Protein AF-A0A316YL73-F1 (afdb_monomer_lite)

Foldseek 3Di:
DPQLVQLLVQLVVLCVVVPPCLCQLQVQADPPDDPVRSSVLLSLLSSLQCPVVVVQDLVVFDDDDVRNVVSVLVSLQVSLVVSLVVCVVVPHDNSSSVSSSLLSNCPQQDQQDPGGRNSNLSSLLSNLLCCQAPPVVVVCVVCVVDDLVRLLVVLLVSCSRHDPSSNVSSVPHDNDDPCVVSNCSSCVPVPDDDDD

Secondary structure (DSSP, 8-state):
-HHHHHHHHHHHHHHHHTTT-HHHHTTTS-TTS-HHHHHHHHHHHHHTTTTTGGGS-GGGS-SHHHHHHHHHHHHHHHHHHHHHHHHHHTT--HHHHHHHHHHHHTTT--TTSS-S-HHHHHHHHHHHHHIIIIIHHHHHHH-TT--HHHHHHHHHHHHTTS-HHHHHHHHTS--HHHHHHHHHHHHTT-SS----

InterPro domains:
  IPR025255 Protein of unknown function DUF4202 [PF13875] (38-183)
  IPR025255 Protein of unknown function DUF4202 [PTHR41729] (39-186)

pLDDT: mean 90.46, std 11.66, range [30.25, 98.69]

Structure (mmCIF, N/CA/C/O backbone):
data_AF-A0A316YL73-F1
#
_entry.id   AF-A0A316YL73-F1
#
loop_
_atom_site.group_PDB
_atom_site.id
_atom_site.type_symbol
_atom_site.label_atom_id
_atom_site.label_alt_id
_atom_site.label_comp_id
_atom_site.label_asym_id
_atom_site.label_entity_id
_atom_site.label_seq_id
_atom_site.pdbx_PDB_ins_code
_atom_site.Cartn_x
_atom_site.Cartn_y
_atom_site.Cartn_z
_atom_site.occupancy
_atom_site.B_iso_or_equiv
_atom_site.auth_seq_id
_atom_site.auth_comp_id
_atom_site.auth_asym_id
_atom_site.auth_atom_id
_atom_site.pdbx_PDB_model_num
ATOM 1 N N . MET A 1 1 ? 1.382 -15.882 -2.637 1.00 50.34 1 MET A N 1
ATOM 2 C CA . MET A 1 1 ? 1.222 -15.417 -1.245 1.00 50.34 1 MET A CA 1
ATOM 3 C C . MET A 1 1 ? 2.201 -14.295 -0.899 1.00 50.34 1 MET A C 1
ATOM 5 O O . MET A 1 1 ? 1.745 -13.334 -0.312 1.00 50.34 1 MET A O 1
ATOM 9 N N . ALA A 1 2 ? 3.445 -14.306 -1.406 1.00 84.25 2 ALA A N 1
ATOM 10 C CA . ALA A 1 2 ? 4.504 -13.340 -1.063 1.00 84.25 2 ALA A CA 1
ATOM 11 C C . ALA A 1 2 ? 4.147 -11.832 -1.009 1.00 84.25 2 ALA A C 1
ATOM 13 O O . ALA A 1 2 ? 4.591 -11.159 -0.092 1.00 84.25 2 ALA A O 1
ATOM 14 N N . TYR A 1 3 ? 3.357 -11.278 -1.944 1.00 92.06 3 TYR A N 1
ATOM 15 C CA . TYR A 1 3 ? 3.154 -9.816 -1.987 1.00 92.06 3 TYR A CA 1
ATOM 16 C C . TYR A 1 3 ? 2.388 -9.258 -0.780 1.00 92.06 3 TYR A C 1
ATOM 18 O O . TYR A 1 3 ? 2.819 -8.276 -0.192 1.00 92.06 3 TYR A O 1
ATOM 26 N N . ALA A 1 4 ? 1.256 -9.868 -0.414 1.00 94.06 4 ALA A N 1
ATOM 27 C CA . ALA A 1 4 ? 0.440 -9.371 0.696 1.00 94.06 4 ALA A CA 1
ATOM 28 C C . ALA A 1 4 ? 1.210 -9.440 2.024 1.00 94.06 4 ALA A C 1
ATOM 30 O O . ALA A 1 4 ? 1.171 -8.493 2.804 1.00 94.06 4 ALA A O 1
ATOM 31 N N . ASP A 1 5 ? 1.959 -10.528 2.227 1.00 95.81 5 ASP A N 1
ATOM 32 C CA . ASP A 1 5 ? 2.800 -10.720 3.408 1.00 95.81 5 ASP A CA 1
ATOM 33 C C . ASP A 1 5 ? 3.949 -9.690 3.453 1.00 95.81 5 ASP A C 1
ATOM 35 O O . ASP A 1 5 ? 4.238 -9.135 4.512 1.00 95.81 5 ASP A O 1
ATOM 39 N N . ALA A 1 6 ? 4.561 -9.368 2.306 1.00 96.69 6 ALA A N 1
ATOM 40 C CA . ALA A 1 6 ? 5.615 -8.356 2.216 1.00 96.69 6 ALA A CA 1
ATOM 41 C C . ALA A 1 6 ? 5.093 -6.942 2.522 1.00 96.69 6 ALA A C 1
ATOM 43 O O . ALA A 1 6 ? 5.721 -6.200 3.277 1.00 96.69 6 ALA A O 1
ATOM 44 N N . VAL A 1 7 ? 3.918 -6.572 1.993 1.00 97.75 7 VAL A N 1
ATOM 45 C CA . VAL A 1 7 ? 3.312 -5.258 2.278 1.00 97.75 7 VAL A CA 1
ATOM 46 C C . VAL A 1 7 ? 2.934 -5.147 3.752 1.00 97.75 7 VAL A C 1
ATOM 48 O O . VAL A 1 7 ? 3.186 -4.111 4.364 1.00 97.75 7 VAL A O 1
ATOM 51 N N . GLU A 1 8 ? 2.369 -6.202 4.340 1.00 97.69 8 GLU A N 1
ATOM 52 C CA . GLU A 1 8 ? 2.089 -6.245 5.777 1.00 97.69 8 GLU A CA 1
ATOM 53 C C . GLU A 1 8 ? 3.369 -6.064 6.600 1.00 97.69 8 GLU A C 1
ATOM 55 O O . GLU A 1 8 ? 3.421 -5.203 7.480 1.00 97.69 8 GLU A O 1
ATOM 60 N N . SER A 1 9 ? 4.416 -6.832 6.289 1.00 97.44 9 SER A N 1
ATOM 61 C CA . SER A 1 9 ? 5.699 -6.759 6.990 1.00 97.44 9 SER A CA 1
ATOM 62 C C . SER A 1 9 ? 6.281 -5.343 6.955 1.00 97.44 9 SER A C 1
ATOM 64 O O . SER A 1 9 ? 6.645 -4.792 7.999 1.00 97.44 9 SER A O 1
ATOM 66 N N . TRP A 1 10 ? 6.282 -4.705 5.781 1.00 97.69 10 TRP A N 1
ATOM 67 C CA . TRP A 1 10 ? 6.777 -3.340 5.631 1.00 97.69 10 TRP A CA 1
ATOM 68 C C . TRP A 1 10 ? 5.913 -2.298 6.331 1.00 97.69 10 TRP A C 1
ATOM 70 O O . TRP A 1 10 ? 6.469 -1.426 6.994 1.00 97.69 10 TRP A O 1
ATOM 80 N N . ALA A 1 11 ? 4.582 -2.391 6.264 1.00 97.25 11 ALA A N 1
ATOM 81 C CA . ALA A 1 11 ? 3.700 -1.465 6.980 1.00 97.25 11 ALA A CA 1
ATOM 82 C C . ALA A 1 11 ? 3.990 -1.476 8.491 1.00 97.25 11 ALA A C 1
ATOM 84 O O . ALA A 1 11 ? 4.070 -0.431 9.137 1.00 97.25 11 ALA A O 1
ATOM 85 N N . MET A 1 12 ? 4.241 -2.659 9.046 1.00 97.12 12 MET A N 1
ATOM 86 C CA . MET A 1 12 ? 4.525 -2.842 10.469 1.00 97.12 12 MET A CA 1
ATOM 87 C C . MET A 1 12 ? 5.938 -2.404 10.856 1.00 97.12 12 MET A C 1
ATOM 89 O O . MET A 1 12 ? 6.146 -1.856 11.944 1.00 97.12 12 MET A O 1
ATOM 93 N N . ARG A 1 13 ? 6.910 -2.592 9.959 1.00 96.38 13 ARG A N 1
ATOM 94 C CA . ARG A 1 13 ? 8.266 -2.060 10.125 1.00 96.38 13 ARG A CA 1
ATOM 95 C C . ARG A 1 13 ? 8.268 -0.534 10.113 1.00 96.38 13 ARG A C 1
ATOM 97 O O . ARG A 1 13 ? 8.895 0.060 10.983 1.00 96.38 13 ARG A O 1
ATOM 104 N N . LEU A 1 14 ? 7.526 0.088 9.196 1.00 95.19 14 LEU A N 1
ATOM 105 C CA . LEU A 1 14 ? 7.387 1.545 9.110 1.00 95.19 14 LEU A CA 1
ATOM 106 C C . LEU A 1 14 ? 6.762 2.126 10.387 1.00 95.19 14 LEU A C 1
ATOM 108 O O . LEU A 1 14 ? 7.290 3.091 10.930 1.00 95.19 14 LEU A O 1
ATOM 112 N N . ILE A 1 15 ? 5.713 1.495 10.929 1.00 93.38 15 ILE A N 1
ATOM 113 C CA . ILE A 1 15 ? 5.155 1.879 12.240 1.00 93.38 15 ILE A CA 1
ATOM 114 C C . ILE A 1 15 ? 6.226 1.817 13.335 1.00 93.38 15 ILE A C 1
ATOM 116 O O . ILE A 1 15 ? 6.365 2.750 14.121 1.00 93.38 15 ILE A O 1
ATOM 120 N N . SER A 1 16 ? 7.014 0.740 13.365 1.00 92.75 16 SER A N 1
ATOM 121 C CA . SER A 1 16 ? 8.045 0.539 14.389 1.00 92.75 16 SER A CA 1
ATOM 122 C C . SER A 1 16 ? 9.176 1.573 14.296 1.00 92.75 16 SER A C 1
ATOM 124 O O . SER A 1 16 ? 9.642 2.063 15.326 1.00 92.75 16 SER A O 1
ATOM 126 N N . MET A 1 17 ? 9.586 1.942 13.076 1.00 90.25 17 MET A N 1
ATOM 127 C CA . MET A 1 17 ? 10.578 2.997 12.816 1.00 90.25 17 MET A CA 1
ATOM 128 C C . MET A 1 17 ? 10.126 4.366 13.338 1.00 90.25 17 MET A C 1
ATOM 130 O O . MET A 1 17 ? 10.964 5.185 13.702 1.00 90.25 17 MET A O 1
ATOM 134 N N . HIS A 1 18 ? 8.815 4.587 13.438 1.00 82.56 18 HIS A N 1
ATOM 135 C CA . HIS A 1 18 ? 8.212 5.853 13.852 1.00 82.56 18 HIS A CA 1
ATOM 136 C C . HIS A 1 18 ? 7.506 5.763 15.213 1.00 82.56 18 HIS A C 1
ATOM 138 O O . HIS A 1 18 ? 6.458 6.376 15.447 1.00 82.56 18 HIS A O 1
ATOM 144 N N . SER A 1 19 ? 8.085 4.967 16.120 1.00 72.62 19 SER A N 1
ATOM 145 C CA . SER A 1 19 ? 7.580 4.760 17.481 1.00 72.62 19 SER A CA 1
ATOM 146 C C . SER A 1 19 ? 7.326 6.104 18.179 1.00 72.62 19 SER A C 1
ATOM 148 O O . SER A 1 19 ? 8.249 6.886 18.394 1.00 72.62 19 SER A O 1
ATOM 150 N N . GLY A 1 20 ? 6.066 6.373 18.535 1.00 72.94 20 GLY A N 1
ATOM 151 C CA . GLY A 1 20 ? 5.638 7.623 19.184 1.00 72.94 20 GLY A CA 1
ATOM 152 C C . GLY A 1 20 ? 4.791 8.568 18.323 1.00 72.94 20 GLY A C 1
ATOM 153 O O . GLY A 1 20 ? 4.263 9.536 18.861 1.00 72.94 20 GLY A O 1
ATOM 154 N N . GLN A 1 21 ? 4.596 8.281 17.030 1.00 75.50 21 GLN A N 1
ATOM 155 C CA . GLN A 1 21 ? 3.639 8.999 16.163 1.00 75.50 21 GLN A CA 1
ATOM 156 C C . GLN A 1 21 ? 2.517 8.088 15.626 1.00 75.50 21 GLN A C 1
ATOM 158 O O . GLN A 1 21 ? 1.812 8.440 14.681 1.00 75.50 21 GLN A O 1
ATOM 163 N N . GLU A 1 22 ? 2.321 6.916 16.244 1.00 81.81 22 GLU A N 1
ATOM 164 C CA . GLU A 1 22 ? 1.284 5.942 15.865 1.00 81.81 22 GLU A CA 1
ATOM 165 C C . GLU A 1 22 ? -0.118 6.568 15.855 1.00 81.81 22 GLU A C 1
ATOM 167 O O . GLU A 1 22 ? -0.906 6.303 14.951 1.00 81.81 22 GLU A O 1
ATOM 172 N N . ASP A 1 23 ? -0.417 7.441 16.820 1.00 81.62 23 ASP A N 1
ATOM 173 C CA . ASP A 1 23 ? -1.719 8.104 16.901 1.00 81.62 23 ASP A CA 1
ATOM 174 C C . ASP A 1 23 ? -1.962 9.093 15.754 1.00 81.62 23 ASP A C 1
ATOM 176 O O . ASP A 1 23 ? -3.109 9.263 15.350 1.00 81.62 23 ASP A O 1
ATOM 180 N N . GLU A 1 24 ? -0.914 9.698 15.179 1.00 84.94 24 GLU A N 1
ATOM 181 C CA . GLU A 1 24 ? -1.053 10.518 13.968 1.00 84.94 24 GLU A CA 1
ATOM 182 C C . GLU A 1 24 ? -1.282 9.628 12.739 1.00 84.94 24 GLU A C 1
ATOM 184 O O . GLU A 1 24 ? -2.171 9.894 11.929 1.00 84.94 24 GLU A O 1
ATOM 189 N N . LEU A 1 25 ? -0.511 8.542 12.612 1.00 83.56 25 LEU A N 1
ATOM 190 C CA . LEU A 1 25 ? -0.632 7.603 11.493 1.00 83.56 25 LEU A CA 1
ATOM 191 C C . LEU A 1 25 ? -2.010 6.938 11.442 1.00 83.56 25 LEU A C 1
ATOM 193 O O . LEU A 1 25 ? -2.561 6.714 10.364 1.00 83.56 25 LEU A O 1
ATOM 197 N N . LEU A 1 26 ? -2.564 6.639 12.614 1.00 89.56 26 LEU A N 1
ATOM 198 C CA . LEU A 1 26 ? -3.789 5.865 12.796 1.00 89.56 26 LEU A CA 1
ATOM 199 C C . LEU A 1 26 ? -4.952 6.738 13.281 1.00 89.56 26 LEU A C 1
ATOM 201 O O . LEU A 1 26 ? -5.930 6.216 13.815 1.00 89.56 26 LEU A O 1
ATOM 205 N N . ALA A 1 27 ? -4.864 8.054 13.064 1.00 89.62 27 ALA A N 1
ATOM 206 C CA . ALA A 1 27 ? -5.802 9.054 13.579 1.00 89.62 27 ALA A CA 1
ATOM 207 C C . ALA A 1 27 ? -7.256 8.837 13.144 1.00 89.62 27 ALA A C 1
ATOM 209 O O . ALA A 1 27 ? -8.180 9.307 13.806 1.00 89.62 27 ALA A O 1
ATOM 210 N N . CYS A 1 28 ? -7.483 8.153 12.021 1.00 91.31 28 CYS A N 1
ATOM 211 C CA . CYS A 1 28 ? -8.836 7.869 11.574 1.00 91.31 28 CYS A CA 1
ATOM 212 C C . CYS A 1 28 ? -9.522 6.761 12.384 1.00 91.31 28 CYS A C 1
ATOM 214 O O . CYS A 1 28 ? -10.751 6.731 12.419 1.00 91.31 28 CYS A O 1
ATOM 216 N N . ILE A 1 29 ? -8.755 5.865 13.015 1.00 92.81 29 ILE A N 1
ATOM 217 C CA . ILE A 1 29 ? -9.300 4.815 13.876 1.00 92.81 29 ILE A CA 1
ATOM 218 C C . ILE A 1 29 ? -9.777 5.467 15.183 1.00 92.81 29 ILE A C 1
ATOM 220 O O . ILE A 1 29 ? -9.053 6.305 15.730 1.00 92.81 29 ILE A O 1
ATOM 224 N N . PRO A 1 30 ? -10.958 5.097 15.718 1.00 92.31 30 PRO A N 1
ATOM 225 C CA . PRO A 1 30 ? -11.453 5.648 16.973 1.00 92.31 30 PRO A CA 1
ATOM 226 C C . PRO A 1 30 ? -10.418 5.587 18.102 1.00 92.31 30 PRO A C 1
ATOM 228 O O . PRO A 1 30 ? -9.742 4.579 18.307 1.00 92.31 30 PRO A O 1
ATOM 231 N N . SER A 1 31 ? -10.323 6.658 18.892 1.00 89.00 31 SER A N 1
ATOM 232 C CA . SER A 1 31 ? -9.412 6.719 20.045 1.00 89.00 31 SER A CA 1
ATOM 233 C C . SER A 1 31 ? -9.758 5.705 21.142 1.00 89.00 31 SER A C 1
ATOM 235 O O . SER A 1 31 ? -8.900 5.367 21.952 1.00 89.00 31 SER A O 1
ATOM 237 N N . SER A 1 32 ? -10.994 5.196 21.150 1.00 90.94 32 SER A N 1
ATOM 238 C CA . SER A 1 32 ? -11.440 4.102 22.015 1.00 90.94 32 SER A CA 1
ATOM 239 C C . SER A 1 32 ? -10.842 2.743 21.642 1.00 90.94 32 SER A C 1
ATOM 241 O O . SER A 1 32 ? -10.856 1.836 22.473 1.00 90.94 32 SER A O 1
ATOM 243 N N . SER A 1 33 ? -10.340 2.575 20.415 1.00 92.56 33 SER A N 1
ATOM 244 C CA . SER A 1 33 ? -9.737 1.322 19.962 1.00 92.56 33 SER A CA 1
ATOM 245 C C . SER A 1 33 ? -8.355 1.142 20.590 1.00 92.56 33 SER A C 1
ATOM 247 O O . SER A 1 33 ? -7.490 2.017 20.510 1.00 92.56 33 SER A O 1
ATOM 249 N N . GLY A 1 34 ? -8.135 -0.016 21.215 1.00 92.88 34 GLY A N 1
ATOM 250 C CA . GLY A 1 34 ? -6.846 -0.364 21.812 1.00 92.88 34 GLY A CA 1
ATOM 251 C C . GLY A 1 34 ? -5.737 -0.483 20.762 1.00 92.88 34 GLY A C 1
ATOM 252 O O . GLY A 1 34 ? -5.998 -0.818 19.608 1.00 92.88 34 GLY A O 1
ATOM 253 N N . ARG A 1 35 ? -4.483 -0.250 21.171 1.00 92.31 35 ARG A N 1
ATOM 254 C CA . ARG A 1 35 ? -3.311 -0.273 20.275 1.00 92.31 35 ARG A CA 1
ATOM 255 C C . ARG A 1 35 ? -3.237 -1.538 19.416 1.00 92.31 35 ARG A C 1
ATOM 257 O O . ARG A 1 35 ? -3.065 -1.426 18.211 1.00 92.31 35 ARG A O 1
ATOM 264 N N . GLU A 1 36 ? -3.419 -2.715 20.013 1.00 93.69 36 GLU A N 1
ATOM 265 C CA . GLU A 1 36 ? -3.358 -3.987 19.279 1.00 93.69 36 GLU A CA 1
ATOM 266 C C . GLU A 1 36 ? -4.411 -4.065 18.165 1.00 93.69 36 GLU A C 1
ATOM 268 O O . GLU A 1 36 ? -4.091 -4.428 17.039 1.00 93.69 36 GLU A O 1
ATOM 273 N N . ALA A 1 37 ? -5.643 -3.625 18.441 1.00 94.06 37 ALA A N 1
ATOM 274 C CA . ALA A 1 37 ? -6.695 -3.562 17.431 1.00 94.06 37 ALA A CA 1
ATOM 275 C C . ALA A 1 37 ? -6.325 -2.597 16.294 1.00 94.06 37 ALA A C 1
ATOM 277 O O . ALA A 1 37 ? -6.514 -2.923 15.124 1.00 94.06 37 ALA A O 1
ATOM 278 N N . LYS A 1 38 ? -5.727 -1.437 16.609 1.00 95.25 38 LYS A N 1
ATOM 279 C CA . LYS A 1 38 ? -5.248 -0.500 15.581 1.00 95.25 38 LYS A CA 1
ATOM 280 C C . LYS A 1 38 ? -4.182 -1.137 14.682 1.00 95.25 38 LYS A C 1
ATOM 282 O O . LYS A 1 38 ? -4.240 -0.974 13.465 1.00 95.25 38 LYS A O 1
ATOM 287 N N . LEU A 1 39 ? -3.225 -1.863 15.264 1.00 95.69 39 LEU A N 1
ATOM 288 C CA . LEU A 1 39 ? -2.179 -2.555 14.504 1.00 95.69 39 LEU A CA 1
ATOM 289 C C . LEU A 1 39 ? -2.759 -3.682 13.642 1.00 95.69 39 LEU A C 1
ATOM 291 O O . LEU A 1 39 ? -2.353 -3.834 12.492 1.00 95.69 39 LEU A O 1
ATOM 295 N N . GLU A 1 40 ? -3.745 -4.418 14.147 1.00 97.12 40 GLU A N 1
ATOM 296 C CA . GLU A 1 40 ? -4.440 -5.448 13.372 1.00 97.12 40 GLU A CA 1
ATOM 297 C C . GLU A 1 40 ? -5.149 -4.856 12.145 1.00 97.12 40 GLU A C 1
ATOM 299 O O . GLU A 1 40 ? -5.034 -5.385 11.039 1.00 97.12 40 GLU A O 1
ATOM 304 N N . LEU A 1 41 ? -5.797 -3.694 12.280 1.00 97.75 41 LEU A N 1
ATOM 305 C CA . LEU A 1 41 ? -6.402 -2.993 11.140 1.00 97.75 41 LEU A CA 1
ATOM 306 C C . LEU A 1 41 ? -5.365 -2.591 10.082 1.00 97.75 41 LEU A C 1
ATOM 308 O O . LEU A 1 41 ? -5.657 -2.651 8.885 1.00 97.75 41 LEU A O 1
ATOM 312 N N . VAL A 1 42 ? -4.149 -2.218 10.493 1.00 97.44 42 VAL A N 1
ATOM 313 C CA . VAL A 1 42 ? -3.045 -1.940 9.559 1.00 97.44 42 VAL A CA 1
ATOM 314 C C . VAL A 1 42 ? -2.646 -3.206 8.811 1.00 97.44 42 VAL A C 1
ATOM 316 O O . VAL A 1 42 ? -2.515 -3.160 7.585 1.00 97.44 42 VAL A O 1
ATOM 319 N N . ARG A 1 43 ? -2.507 -4.342 9.509 1.00 98.06 43 ARG A N 1
ATOM 320 C CA . ARG A 1 43 ? -2.203 -5.632 8.868 1.00 98.06 43 ARG A CA 1
ATOM 321 C C . ARG A 1 43 ? -3.261 -5.991 7.841 1.00 98.06 43 ARG A C 1
ATOM 323 O O . ARG A 1 43 ? -2.936 -6.249 6.683 1.00 98.06 43 ARG A O 1
ATOM 330 N N . LEU A 1 44 ? -4.531 -5.926 8.228 1.00 97.69 44 LEU A N 1
ATOM 331 C CA . LEU A 1 44 ? -5.655 -6.219 7.342 1.00 97.69 44 LEU A CA 1
ATOM 332 C C . LEU A 1 44 ? -5.670 -5.285 6.125 1.00 97.69 44 LEU A C 1
ATOM 334 O O . LEU A 1 44 ? -5.782 -5.761 4.994 1.00 97.69 44 LEU A O 1
ATOM 338 N N . GLY A 1 45 ? -5.486 -3.976 6.316 1.00 97.69 45 GLY A N 1
ATOM 339 C CA . GLY A 1 45 ? -5.409 -3.010 5.217 1.00 97.69 45 GLY A CA 1
ATOM 340 C C . GLY A 1 45 ? -4.242 -3.266 4.259 1.00 97.69 45 GLY A C 1
ATOM 341 O O . GLY A 1 45 ? -4.419 -3.202 3.039 1.00 97.69 45 GLY A O 1
ATOM 342 N N . ALA A 1 46 ? -3.071 -3.622 4.788 1.00 97.81 46 ALA A N 1
ATOM 343 C CA . ALA A 1 46 ? -1.903 -4.000 3.999 1.00 97.81 46 ALA A CA 1
ATOM 344 C C . ALA A 1 46 ? -2.165 -5.262 3.163 1.00 97.81 46 ALA A C 1
ATOM 346 O O . ALA A 1 46 ? -1.939 -5.262 1.950 1.00 97.81 46 ALA A O 1
ATOM 347 N N . ARG A 1 47 ? -2.741 -6.306 3.773 1.00 97.44 47 ARG A N 1
ATOM 348 C CA . ARG A 1 47 ? -3.125 -7.546 3.077 1.00 97.44 47 ARG A CA 1
ATOM 349 C C . ARG A 1 47 ? -4.225 -7.334 2.037 1.00 97.44 47 ARG A C 1
ATOM 351 O O . ARG A 1 47 ? -4.324 -8.109 1.087 1.00 97.44 47 ARG A O 1
ATOM 358 N N . CYS A 1 48 ? -5.029 -6.281 2.182 1.00 97.06 48 CYS A N 1
ATOM 359 C CA . CYS A 1 48 ? -6.056 -5.911 1.212 1.00 97.06 48 CYS A CA 1
ATOM 360 C C . CYS A 1 48 ? -5.501 -5.185 -0.029 1.00 97.06 48 CYS A C 1
ATOM 362 O O . CYS A 1 48 ? -6.248 -4.957 -0.987 1.00 97.06 48 CYS A O 1
ATOM 364 N N . GLN A 1 49 ? -4.200 -4.862 -0.087 1.00 93.25 49 GLN A N 1
ATOM 365 C CA . GLN A 1 49 ? -3.590 -4.416 -1.340 1.00 93.25 49 GLN A CA 1
ATOM 366 C C . GLN A 1 49 ? -3.718 -5.523 -2.396 1.00 93.25 49 GLN A C 1
ATOM 368 O O . GLN A 1 49 ? -3.260 -6.648 -2.217 1.00 93.25 49 GLN A O 1
ATOM 373 N N . HIS A 1 50 ? -4.340 -5.190 -3.528 1.00 93.69 50 HIS A N 1
ATOM 374 C CA . HIS A 1 50 ? -4.647 -6.138 -4.603 1.00 93.69 50 HIS A CA 1
ATOM 375 C C . HIS A 1 50 ? -5.657 -7.248 -4.249 1.00 93.69 50 HIS A C 1
ATOM 377 O O . HIS A 1 50 ? -5.751 -8.226 -5.000 1.00 93.69 50 HIS A O 1
ATOM 383 N N . LEU A 1 51 ? -6.456 -7.077 -3.186 1.00 96.75 51 LEU A N 1
ATOM 384 C CA . LEU A 1 51 ? -7.532 -7.999 -2.805 1.00 96.75 51 LEU A CA 1
ATOM 385 C C . LEU A 1 51 ? -8.410 -8.358 -4.009 1.00 96.75 51 LEU A C 1
ATOM 387 O O . LEU A 1 51 ? -8.825 -7.478 -4.755 1.00 96.75 51 LEU A O 1
ATOM 391 N N . GLU A 1 52 ? -8.640 -9.651 -4.245 1.00 96.38 52 GLU A N 1
ATOM 392 C CA . GLU A 1 52 ? -9.527 -10.160 -5.307 1.00 96.38 52 GLU A CA 1
ATOM 393 C C . GLU A 1 52 ? -9.317 -9.522 -6.704 1.00 96.38 52 GLU A C 1
ATOM 395 O O . GLU A 1 52 ? -10.194 -9.555 -7.566 1.00 96.38 52 GLU A O 1
ATOM 400 N N . ARG A 1 53 ? -8.124 -8.970 -6.990 1.00 95.56 53 ARG A N 1
ATOM 401 C CA . ARG A 1 53 ? -7.850 -8.218 -8.230 1.00 95.56 53 ARG A CA 1
ATOM 402 C C . ARG A 1 53 ? -8.155 -9.017 -9.494 1.00 95.56 53 ARG A C 1
ATOM 404 O O . ARG A 1 53 ? -8.522 -8.450 -10.520 1.00 95.56 53 ARG A O 1
ATOM 411 N N . PHE A 1 54 ? -7.966 -10.332 -9.422 1.00 95.38 54 PHE A N 1
ATOM 412 C CA . PHE A 1 54 ? -8.184 -11.263 -10.524 1.00 95.38 54 PHE A CA 1
ATOM 413 C C . PHE A 1 54 ? -9.654 -11.344 -10.967 1.00 95.38 54 PHE A C 1
ATOM 415 O O . PHE A 1 54 ? -9.898 -11.696 -12.118 1.00 95.38 54 PHE A O 1
ATOM 422 N N . LEU A 1 55 ? -10.615 -10.960 -10.116 1.00 97.31 55 LEU A N 1
ATOM 423 C CA . LEU A 1 55 ? -12.039 -10.902 -10.470 1.00 97.31 55 LEU A CA 1
ATOM 424 C C . LEU A 1 55 ? -12.374 -9.747 -11.425 1.00 97.31 55 LEU A C 1
ATOM 426 O O . LEU A 1 55 ? -13.413 -9.777 -12.077 1.00 97.31 55 LEU A O 1
ATOM 430 N N . THR A 1 56 ? -11.491 -8.749 -11.559 1.00 97.06 56 THR A N 1
ATOM 431 C CA . THR A 1 56 ? -11.626 -7.654 -12.536 1.00 97.06 56 THR A CA 1
ATOM 432 C C . THR A 1 56 ? -10.417 -7.642 -13.485 1.00 97.06 56 THR A C 1
ATOM 434 O O . THR A 1 56 ? -9.480 -6.858 -13.291 1.00 97.06 56 THR A O 1
ATOM 437 N N . PRO A 1 57 ? -10.390 -8.509 -14.517 1.00 97.06 57 PRO A N 1
ATOM 438 C CA . PRO A 1 57 ? -9.254 -8.631 -15.432 1.00 97.06 57 PRO A CA 1
ATOM 439 C C . PRO A 1 57 ? -8.971 -7.341 -16.209 1.00 97.06 57 PRO A C 1
ATOM 441 O O . PRO A 1 57 ? -9.888 -6.610 -16.565 1.00 97.06 57 PRO A O 1
ATOM 444 N N . ARG A 1 58 ? -7.708 -7.090 -16.586 1.00 96.81 58 ARG A N 1
ATOM 445 C CA . ARG A 1 58 ? -7.352 -5.928 -17.430 1.00 96.81 58 ARG A CA 1
ATOM 446 C C . ARG A 1 58 ? -8.138 -5.900 -18.747 1.00 96.81 58 ARG A C 1
ATOM 448 O O . ARG A 1 58 ? -8.427 -4.816 -19.244 1.00 96.81 58 ARG A O 1
ATOM 455 N N . SER A 1 59 ? -8.476 -7.057 -19.308 1.00 96.94 59 SER A N 1
ATOM 456 C CA . SER A 1 59 ? -9.227 -7.180 -20.561 1.00 96.94 59 SER A CA 1
ATOM 457 C C . SER A 1 59 ? -10.681 -6.699 -20.477 1.00 96.94 59 SER A C 1
ATOM 459 O O . SER A 1 59 ? -11.293 -6.513 -21.522 1.00 96.94 59 SER A O 1
ATOM 461 N N . SER A 1 60 ? -11.235 -6.434 -19.285 1.00 97.38 60 SER A N 1
ATOM 462 C CA . SER A 1 60 ? -12.590 -5.872 -19.148 1.00 97.38 60 SER A CA 1
ATOM 463 C C . SER A 1 60 ? -12.668 -4.356 -19.394 1.00 97.38 60 SER A C 1
ATOM 465 O O . SER A 1 60 ? -13.748 -3.774 -19.329 1.00 97.38 60 SER A O 1
ATOM 467 N N . TYR A 1 61 ? -11.539 -3.706 -19.699 1.00 98.06 61 TYR A N 1
ATOM 468 C CA . TYR A 1 61 ? -11.445 -2.273 -19.996 1.00 98.06 61 TYR A CA 1
ATOM 469 C C . TYR A 1 61 ? -10.821 -2.041 -21.379 1.00 98.06 61 TYR A C 1
ATOM 471 O O . TYR A 1 61 ? -9.978 -2.840 -21.796 1.00 98.06 61 TYR A O 1
ATOM 479 N N . PRO A 1 62 ? -11.133 -0.918 -22.064 1.00 98.19 62 PRO A N 1
ATOM 480 C CA . PRO A 1 62 ? -10.549 -0.591 -23.366 1.00 98.19 62 PRO A CA 1
ATOM 481 C C . PRO A 1 62 ? -9.019 -0.658 -23.373 1.00 98.19 62 PRO A C 1
ATOM 483 O O . PRO A 1 62 ? -8.366 -0.426 -22.350 1.00 98.19 62 PRO A O 1
ATOM 486 N N . GLU A 1 63 ? -8.422 -0.966 -24.519 1.00 96.88 63 GLU A N 1
ATOM 487 C CA . GLU A 1 63 ? -6.966 -0.979 -24.668 1.00 96.88 63 GLU A CA 1
ATOM 488 C C . GLU A 1 63 ? -6.340 0.420 -24.514 1.00 96.88 63 GLU A C 1
ATOM 490 O O . GLU A 1 63 ? -7.011 1.449 -24.413 1.00 96.88 63 GLU A O 1
ATOM 495 N N . GLY A 1 64 ? -5.010 0.454 -24.436 1.00 95.44 64 GLY A N 1
ATOM 496 C CA . GLY A 1 64 ? -4.251 1.693 -24.320 1.00 95.44 64 GLY A CA 1
ATOM 497 C C . GLY A 1 64 ? -4.194 2.286 -22.908 1.00 95.44 64 GLY A C 1
ATOM 498 O O . GLY A 1 64 ? -4.693 1.738 -21.916 1.00 95.44 64 GLY A O 1
ATOM 499 N N . LYS A 1 65 ? -3.510 3.433 -22.816 1.00 94.88 65 LYS A N 1
ATOM 500 C CA . LYS A 1 65 ? -3.154 4.090 -21.549 1.00 94.88 65 LYS A CA 1
ATOM 501 C C . LYS A 1 65 ? -4.380 4.555 -20.763 1.00 94.88 65 LYS A C 1
ATOM 503 O O . LYS A 1 65 ? -4.423 4.361 -19.553 1.00 94.88 65 LYS A O 1
ATOM 508 N N . ALA A 1 66 ? -5.370 5.144 -21.435 1.00 97.00 66 ALA A N 1
ATOM 509 C CA . ALA A 1 66 ? -6.572 5.659 -20.780 1.00 97.00 66 ALA A CA 1
ATOM 510 C C . ALA A 1 66 ? -7.389 4.535 -20.121 1.00 97.00 66 ALA A C 1
ATOM 512 O O . ALA A 1 66 ? -7.732 4.637 -18.943 1.00 97.00 66 ALA A O 1
ATOM 513 N N . GLY A 1 67 ? -7.619 3.431 -20.841 1.00 97.81 67 GLY A N 1
ATOM 514 C CA . GLY A 1 67 ? -8.315 2.267 -20.294 1.00 97.81 67 GLY A CA 1
ATOM 515 C C . GLY A 1 67 ? -7.553 1.603 -19.146 1.00 97.81 67 GLY A C 1
ATOM 516 O O . GLY A 1 67 ? -8.160 1.249 -18.139 1.00 97.81 67 GLY A O 1
ATOM 517 N N . TYR A 1 68 ? -6.218 1.531 -19.227 1.00 96.50 68 TYR A N 1
ATOM 518 C CA . TYR A 1 68 ? -5.381 1.040 -18.125 1.00 96.50 68 TYR A CA 1
ATOM 519 C C . TYR A 1 68 ? -5.491 1.908 -16.862 1.00 96.50 68 TYR A C 1
ATOM 521 O O . TYR A 1 68 ? -5.641 1.377 -15.762 1.00 96.50 68 TYR A O 1
ATOM 529 N N . LEU A 1 69 ? -5.424 3.235 -17.007 1.00 95.00 69 LEU A N 1
ATOM 530 C CA . LEU A 1 69 ? -5.530 4.155 -15.872 1.00 95.00 69 LEU A CA 1
ATOM 531 C C . LEU A 1 69 ? -6.918 4.102 -15.230 1.00 95.00 69 LEU A C 1
ATOM 533 O O . LEU A 1 69 ? -7.011 4.111 -14.004 1.00 95.00 69 LEU A O 1
ATOM 537 N N . ARG A 1 70 ? -7.976 3.996 -16.045 1.00 97.06 70 ARG A N 1
ATOM 538 C CA . ARG A 1 70 ? -9.341 3.797 -15.550 1.00 97.06 70 ARG A CA 1
ATOM 539 C C . ARG A 1 70 ? -9.450 2.495 -14.758 1.00 97.06 70 ARG A C 1
ATOM 541 O O . ARG A 1 70 ? -9.824 2.545 -13.596 1.00 97.06 70 ARG A O 1
ATOM 548 N N . TRP A 1 71 ? -9.054 1.368 -15.349 1.00 97.62 71 TRP A N 1
ATOM 549 C CA . TRP A 1 71 ? -9.085 0.063 -14.685 1.00 97.62 71 TRP A CA 1
ATOM 550 C C . TRP A 1 71 ? -8.365 0.079 -13.335 1.00 97.62 71 TRP A C 1
ATOM 552 O O . TRP A 1 71 ? -8.898 -0.381 -12.331 1.00 97.62 71 TRP A O 1
ATOM 562 N N . ARG A 1 72 ? -7.156 0.648 -13.299 1.00 95.19 72 ARG A N 1
ATOM 563 C CA . ARG A 1 72 ? -6.355 0.735 -12.076 1.00 95.19 72 ARG A CA 1
ATOM 564 C C . ARG A 1 72 ? -7.037 1.566 -10.988 1.00 95.19 72 ARG A C 1
ATOM 566 O O . ARG A 1 72 ? -6.952 1.192 -9.826 1.00 95.19 72 ARG A O 1
ATOM 573 N N . ARG A 1 73 ? -7.665 2.686 -11.349 1.00 94.69 73 ARG A N 1
ATOM 574 C CA . ARG A 1 73 ? -8.387 3.535 -10.395 1.00 94.69 73 ARG A CA 1
ATOM 575 C C . ARG A 1 73 ? -9.644 2.840 -9.878 1.00 94.69 73 ARG A C 1
ATOM 577 O O . ARG A 1 73 ? -9.872 2.842 -8.677 1.00 94.69 73 ARG A O 1
ATOM 584 N N . ASP A 1 74 ? -10.419 2.234 -10.772 1.00 97.00 74 ASP A N 1
ATOM 585 C CA . ASP A 1 74 ? -11.670 1.560 -10.419 1.00 97.00 74 ASP A CA 1
ATOM 586 C C . ASP A 1 74 ? -11.380 0.347 -9.502 1.00 97.00 74 ASP A C 1
ATOM 588 O O . ASP A 1 74 ? -12.092 0.125 -8.524 1.00 97.00 74 ASP A O 1
ATOM 592 N N . LEU A 1 75 ? -10.258 -0.360 -9.724 1.00 97.38 75 LEU A N 1
ATOM 593 C CA . LEU A 1 75 ? -9.768 -1.410 -8.822 1.00 97.38 75 LEU A CA 1
ATOM 594 C C . LEU A 1 75 ? -9.564 -0.930 -7.381 1.00 97.38 75 LEU A C 1
ATOM 596 O O . LEU A 1 75 ? -9.873 -1.688 -6.471 1.00 97.38 75 LEU A O 1
ATOM 600 N N . TYR A 1 76 ? -9.070 0.288 -7.141 1.00 96.06 76 TYR A N 1
ATOM 601 C CA . TYR A 1 76 ? -8.865 0.753 -5.765 1.00 96.06 76 TYR A CA 1
ATOM 602 C C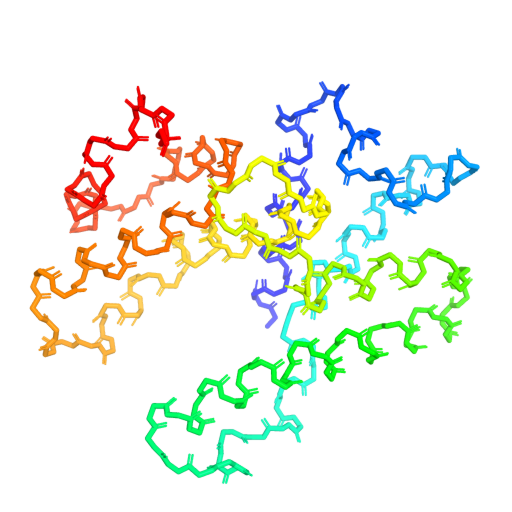 . TYR A 1 76 ? -10.179 0.816 -4.981 1.00 96.06 76 TYR A C 1
ATOM 604 O O . TYR A 1 76 ? -10.227 0.374 -3.837 1.00 96.06 76 TYR A O 1
ATOM 612 N N . GLY A 1 77 ? -11.252 1.305 -5.612 1.00 97.44 77 GLY A N 1
ATOM 613 C CA . GLY A 1 77 ? -12.585 1.346 -5.007 1.00 97.44 77 GLY A CA 1
ATOM 614 C C . GLY A 1 77 ? -13.149 -0.052 -4.766 1.00 97.44 77 GLY A C 1
ATOM 615 O O . GLY A 1 77 ? -13.504 -0.376 -3.640 1.00 97.44 77 GLY A O 1
ATOM 616 N N . ILE A 1 78 ? -13.126 -0.913 -5.791 1.00 97.81 78 ILE A N 1
ATOM 617 C CA . ILE A 1 78 ? -13.624 -2.299 -5.698 1.00 97.81 78 ILE A CA 1
ATOM 618 C C . ILE A 1 78 ? -12.953 -3.047 -4.538 1.00 97.81 78 ILE A C 1
ATOM 620 O O . ILE A 1 78 ? -13.615 -3.716 -3.751 1.00 97.81 78 ILE A O 1
ATOM 624 N N . GLN A 1 79 ? -11.632 -2.915 -4.419 1.00 98.00 79 GLN A N 1
ATOM 625 C CA . GLN A 1 79 ? -10.838 -3.606 -3.402 1.00 98.00 79 GLN A CA 1
ATOM 626 C C . GLN A 1 79 ? -11.089 -3.063 -2.005 1.00 98.00 79 GLN A C 1
ATOM 628 O O . GLN A 1 79 ? -11.187 -3.833 -1.055 1.00 98.00 79 GLN A O 1
ATOM 633 N N . ALA A 1 80 ? -11.213 -1.745 -1.886 1.00 98.25 80 ALA A N 1
ATOM 634 C CA . ALA A 1 80 ? -11.520 -1.095 -0.628 1.00 98.25 80 ALA A CA 1
ATOM 635 C C . ALA A 1 80 ? -12.908 -1.479 -0.114 1.00 98.25 80 ALA A C 1
ATOM 637 O O . ALA A 1 80 ? -13.049 -1.866 1.046 1.00 98.25 80 ALA A O 1
ATOM 638 N N . ASP A 1 81 ? -13.921 -1.405 -0.975 1.00 98.50 81 ASP A N 1
ATOM 639 C CA . ASP A 1 81 ? -15.300 -1.726 -0.613 1.00 98.50 81 ASP A CA 1
ATOM 640 C C . ASP A 1 81 ? -15.417 -3.204 -0.220 1.00 98.50 81 ASP A C 1
ATOM 642 O O . ASP A 1 81 ? -16.030 -3.527 0.800 1.00 98.50 81 ASP A O 1
ATOM 646 N N . ARG A 1 82 ? -14.730 -4.091 -0.952 1.00 98.56 82 ARG A N 1
ATOM 647 C CA . ARG A 1 82 ? -14.645 -5.513 -0.610 1.00 98.56 82 ARG A CA 1
ATOM 648 C C . ARG A 1 82 ? -13.927 -5.761 0.715 1.00 98.56 82 ARG A C 1
ATOM 650 O O . ARG A 1 82 ? -14.383 -6.586 1.501 1.00 98.56 82 ARG A O 1
ATOM 657 N N . ALA A 1 83 ? -12.838 -5.043 0.992 1.00 98.44 83 ALA A N 1
ATOM 658 C CA . ALA A 1 83 ? -12.149 -5.131 2.276 1.00 98.44 83 ALA A CA 1
ATOM 659 C C . ALA A 1 83 ? -13.098 -4.766 3.424 1.00 98.44 83 ALA A C 1
ATOM 661 O O . ALA A 1 83 ? -13.260 -5.549 4.355 1.00 98.44 83 ALA A O 1
ATOM 662 N N . LYS A 1 84 ? -13.800 -3.630 3.326 1.00 98.69 84 LYS A N 1
ATOM 663 C CA . LYS A 1 84 ? -14.784 -3.219 4.338 1.00 98.69 84 LYS A CA 1
ATOM 664 C C . LYS A 1 84 ? -15.851 -4.283 4.567 1.00 98.69 84 LYS A C 1
ATOM 666 O O . LYS A 1 84 ? -16.160 -4.589 5.715 1.00 98.69 84 LYS A O 1
ATOM 671 N N . GLU A 1 85 ? -16.411 -4.826 3.490 1.00 98.69 85 GLU A N 1
ATOM 672 C CA . GLU A 1 85 ? -17.436 -5.867 3.562 1.00 98.69 85 GLU A CA 1
ATOM 673 C C . GLU A 1 85 ? -16.947 -7.080 4.367 1.00 98.69 85 GLU A C 1
ATOM 675 O O . GLU A 1 85 ? -17.615 -7.504 5.310 1.00 98.69 85 GLU A O 1
ATOM 680 N N . LEU A 1 86 ? -15.754 -7.588 4.044 1.00 98.62 86 LEU A N 1
ATOM 681 C CA . LEU A 1 86 ? -15.150 -8.732 4.728 1.00 98.62 86 LEU A CA 1
ATOM 682 C C . LEU A 1 86 ? -14.834 -8.435 6.198 1.00 98.62 86 LEU A C 1
ATOM 684 O O . LEU A 1 86 ? -15.083 -9.278 7.056 1.00 98.62 86 LEU A O 1
ATOM 688 N N . LEU A 1 87 ? -14.315 -7.243 6.502 1.00 98.44 87 LEU A N 1
ATOM 689 C CA . LEU A 1 87 ? -13.994 -6.846 7.875 1.00 98.44 87 LEU A CA 1
ATOM 690 C C . LEU A 1 87 ? -15.255 -6.772 8.746 1.00 98.44 87 LEU A C 1
ATOM 692 O O . LEU A 1 87 ? -15.270 -7.315 9.849 1.00 98.44 87 LEU A O 1
ATOM 696 N N . VAL A 1 88 ? -16.332 -6.168 8.238 1.00 98.62 88 VAL A N 1
ATOM 697 C CA . VAL A 1 88 ? -17.621 -6.114 8.948 1.00 98.62 88 VAL A CA 1
ATOM 698 C C . VAL A 1 88 ? -18.195 -7.519 9.149 1.00 98.62 88 VAL A C 1
ATOM 700 O O . VAL A 1 88 ? -18.662 -7.837 10.240 1.00 98.62 88 VAL A O 1
ATOM 703 N N . GLN A 1 89 ? -18.119 -8.391 8.137 1.00 98.44 89 GLN A N 1
ATOM 704 C CA . GLN A 1 89 ? -18.540 -9.796 8.258 1.00 98.44 89 GLN A CA 1
ATOM 705 C C . GLN A 1 89 ? -17.730 -10.565 9.312 1.00 98.44 89 GLN A C 1
ATOM 707 O O . GLN A 1 89 ? -18.274 -11.445 9.976 1.00 98.44 89 GLN A O 1
ATOM 712 N N . ALA A 1 90 ? -16.455 -10.217 9.492 1.00 97.88 90 ALA A N 1
ATOM 713 C CA . ALA A 1 90 ? -15.580 -10.786 10.513 1.00 97.88 90 ALA A CA 1
ATOM 714 C C . ALA A 1 90 ? -15.788 -10.185 11.919 1.00 97.88 90 ALA A C 1
ATOM 716 O O . ALA A 1 90 ? -15.145 -10.631 12.867 1.00 97.88 90 ALA A O 1
ATOM 717 N N . GLY A 1 91 ? -16.684 -9.202 12.074 1.00 97.50 91 GLY A N 1
ATOM 718 C CA . GLY A 1 91 ? -17.018 -8.588 13.362 1.00 97.50 91 GLY A CA 1
ATOM 719 C C . GLY A 1 91 ? -16.218 -7.331 13.715 1.00 97.50 91 GLY A C 1
ATOM 720 O O . GLY A 1 91 ? -16.322 -6.862 14.847 1.00 97.50 91 GLY A O 1
ATOM 721 N N . VAL A 1 92 ? -15.448 -6.764 12.780 1.00 97.50 92 VAL A N 1
ATOM 722 C CA . VAL A 1 92 ? -14.814 -5.446 12.961 1.00 97.50 92 VAL A CA 1
ATOM 723 C C . VAL A 1 92 ? -15.893 -4.359 12.965 1.00 97.50 92 VAL A C 1
ATOM 725 O O . VAL A 1 92 ? -16.826 -4.405 12.156 1.00 97.50 92 VAL A O 1
ATOM 728 N N . ALA A 1 93 ? -15.767 -3.365 13.849 1.00 97.56 93 ALA A N 1
ATOM 729 C CA . ALA A 1 93 ? -16.720 -2.260 13.915 1.00 97.56 93 ALA A CA 1
ATOM 730 C C . ALA A 1 93 ? -16.782 -1.501 12.577 1.00 97.56 93 ALA A C 1
ATOM 732 O O . ALA A 1 93 ? -15.779 -1.345 11.876 1.00 97.56 93 ALA A O 1
ATOM 733 N N . ALA A 1 94 ? -17.964 -1.007 12.204 1.00 97.56 94 ALA A N 1
ATOM 734 C CA . ALA A 1 94 ? -18.175 -0.394 10.893 1.00 97.56 94 ALA A CA 1
ATOM 735 C C . ALA A 1 94 ? -17.290 0.847 10.669 1.00 97.56 94 ALA A C 1
ATOM 737 O O . ALA A 1 94 ? -16.831 1.088 9.550 1.00 97.56 94 ALA A O 1
ATOM 738 N N . GLU A 1 95 ? -17.027 1.609 11.728 1.00 96.81 95 GLU A N 1
ATOM 739 C CA . GLU A 1 95 ? -16.180 2.802 11.732 1.00 96.81 95 GLU A CA 1
ATOM 740 C C . GLU A 1 95 ? -14.698 2.446 11.531 1.00 96.81 95 GLU A C 1
ATOM 742 O O . GLU A 1 95 ? -13.985 3.127 10.793 1.00 96.81 95 GLU A O 1
ATOM 747 N N . GLU A 1 96 ? -14.242 1.343 12.126 1.00 97.69 96 GLU A N 1
ATOM 748 C CA . GLU A 1 96 ? -12.888 0.805 11.950 1.00 97.69 96 GLU A CA 1
ATOM 749 C C . GLU A 1 96 ? -12.696 0.229 10.540 1.00 97.69 96 GLU A C 1
ATOM 751 O O . GLU A 1 96 ? -11.716 0.535 9.857 1.00 97.69 96 GLU A O 1
ATOM 756 N N . ALA A 1 97 ? -13.672 -0.536 10.047 1.00 98.19 97 ALA A N 1
ATOM 757 C CA . ALA A 1 97 ? -13.657 -1.074 8.689 1.00 98.19 97 ALA A CA 1
ATOM 758 C C . ALA A 1 97 ? -13.693 0.041 7.624 1.00 98.19 97 ALA A C 1
ATOM 760 O O . ALA A 1 97 ? -13.075 -0.083 6.565 1.00 98.19 97 ALA A O 1
ATOM 761 N N . GLU A 1 98 ? -14.366 1.163 7.900 1.00 97.56 98 GLU A N 1
ATOM 762 C CA . GLU A 1 98 ? -14.345 2.348 7.034 1.00 97.56 98 GLU A CA 1
ATOM 763 C C . GLU A 1 98 ? -12.957 3.003 6.965 1.00 97.56 98 GLU A C 1
ATOM 765 O O . GLU A 1 98 ? -12.585 3.539 5.920 1.00 97.56 98 GLU A O 1
ATOM 770 N N . CYS A 1 99 ? -12.158 2.924 8.031 1.00 96.88 99 CYS A N 1
ATOM 771 C CA . CYS A 1 99 ? -10.769 3.383 8.005 1.00 96.88 99 CYS A CA 1
ATOM 772 C C . CYS A 1 99 ? -9.927 2.546 7.047 1.00 96.88 99 CYS A C 1
ATOM 774 O O . CYS A 1 99 ? -9.257 3.096 6.174 1.00 96.88 99 CYS A O 1
ATOM 776 N N . VAL A 1 100 ? -10.050 1.220 7.128 1.00 97.88 100 VAL A N 1
ATOM 777 C CA . VAL A 1 100 ? -9.374 0.304 6.200 1.00 97.88 100 VAL A CA 1
ATOM 778 C C . VAL A 1 100 ? -9.827 0.546 4.759 1.00 97.88 100 VAL A C 1
ATOM 780 O O . VAL A 1 100 ? -8.990 0.630 3.858 1.00 97.88 100 VAL A O 1
ATOM 783 N N . ARG A 1 101 ? -11.132 0.754 4.529 1.00 97.88 101 ARG A N 1
ATOM 784 C CA . ARG A 1 101 ? -11.668 1.147 3.215 1.00 97.88 101 ARG A CA 1
ATOM 785 C C . ARG A 1 101 ? -10.972 2.400 2.686 1.00 97.88 101 ARG A C 1
ATOM 787 O O . ARG A 1 101 ? -10.487 2.412 1.554 1.00 97.88 101 ARG A O 1
ATOM 794 N N . ARG A 1 102 ? -10.895 3.453 3.505 1.00 96.31 102 ARG A N 1
ATOM 795 C CA . ARG A 1 102 ? -10.252 4.722 3.139 1.00 96.31 102 ARG A CA 1
ATOM 796 C C . ARG A 1 102 ? -8.809 4.490 2.701 1.00 96.31 102 ARG A C 1
ATOM 798 O O . ARG A 1 102 ? -8.454 4.900 1.595 1.00 96.31 102 ARG A O 1
ATOM 805 N N . TRP A 1 103 ? -8.039 3.742 3.488 1.00 96.81 103 TRP A N 1
ATOM 806 C CA . TRP A 1 103 ? -6.637 3.437 3.195 1.00 96.81 103 TRP A CA 1
ATOM 807 C C . TRP A 1 103 ? -6.446 2.663 1.893 1.00 96.81 103 TRP A C 1
ATOM 809 O O . TRP A 1 103 ? -5.619 3.025 1.055 1.00 96.81 103 TRP A O 1
ATOM 819 N N . VAL A 1 104 ? -7.238 1.613 1.676 1.00 97.31 104 VAL A N 1
ATOM 820 C CA . VAL A 1 104 ? -7.121 0.760 0.483 1.00 97.31 104 VAL A CA 1
ATOM 821 C C . VAL A 1 104 ? -7.569 1.499 -0.783 1.00 97.31 104 VAL A C 1
ATOM 823 O O . VAL A 1 104 ? -6.999 1.288 -1.855 1.00 97.31 104 VAL A O 1
ATOM 826 N N . SER A 1 105 ? -8.543 2.405 -0.665 1.00 96.06 105 SER A N 1
ATOM 827 C CA . SER A 1 105 ? -9.121 3.127 -1.807 1.00 96.06 105 SER A CA 1
ATOM 828 C C . SER A 1 105 ? -8.181 4.163 -2.427 1.00 96.06 105 SER A C 1
ATOM 830 O O . SER A 1 105 ? -8.382 4.579 -3.571 1.00 96.06 105 SER A O 1
ATOM 832 N N . LYS A 1 106 ? -7.159 4.599 -1.676 1.00 92.25 106 LYS A N 1
ATOM 833 C CA . LYS A 1 106 ? -6.197 5.644 -2.068 1.00 92.25 106 LYS A CA 1
ATOM 834 C C . LYS A 1 106 ? -6.850 6.965 -2.485 1.00 92.25 106 LYS A C 1
ATOM 836 O O . LYS A 1 106 ? -6.219 7.767 -3.171 1.00 92.25 106 LYS A O 1
ATOM 841 N N . THR A 1 107 ? -8.102 7.212 -2.093 1.00 83.75 107 THR A N 1
ATOM 842 C CA . THR A 1 107 ? -8.843 8.407 -2.523 1.00 83.75 107 THR A CA 1
ATOM 843 C C . THR A 1 107 ? -8.296 9.690 -1.915 1.00 83.75 107 THR A C 1
ATOM 845 O O . THR A 1 107 ? -8.383 10.730 -2.556 1.00 83.75 107 THR A O 1
ATOM 848 N N . ASP A 1 108 ? -7.717 9.614 -0.713 1.00 86.12 108 ASP A N 1
ATOM 849 C CA . ASP A 1 108 ? -7.085 10.753 -0.032 1.00 86.12 108 ASP A CA 1
ATOM 850 C C . ASP A 1 108 ? -5.550 10.646 0.000 1.00 86.12 108 ASP A C 1
ATOM 852 O O . ASP A 1 108 ? -4.878 11.267 0.820 1.00 86.12 108 ASP A O 1
ATOM 856 N N . LEU A 1 109 ? -4.974 9.847 -0.907 1.00 88.38 109 LEU A N 1
ATOM 857 C CA . LEU A 1 109 ? -3.532 9.829 -1.117 1.00 88.38 109 LEU A CA 1
ATOM 858 C C . LEU A 1 109 ? -3.129 11.087 -1.891 1.00 88.38 109 LEU A C 1
ATOM 860 O O . LEU A 1 109 ? -3.591 11.312 -3.014 1.00 88.38 109 LEU A O 1
ATOM 864 N N . LYS A 1 110 ? -2.206 11.870 -1.332 1.00 87.69 110 LYS A N 1
ATOM 865 C CA . LYS A 1 110 ? -1.600 13.029 -2.000 1.00 87.69 110 LYS A CA 1
ATOM 866 C C . LYS A 1 110 ? -0.089 12.810 -2.113 1.00 87.69 110 LYS A C 1
ATOM 868 O O . LYS A 1 110 ? 0.666 13.297 -1.278 1.00 87.69 110 LYS A O 1
ATOM 873 N N . PRO A 1 111 ? 0.364 12.066 -3.143 1.00 78.88 111 PRO A N 1
ATOM 874 C CA . PRO A 1 111 ? 1.763 11.679 -3.286 1.00 78.88 111 PRO A CA 1
ATOM 875 C C . PRO A 1 111 ? 2.704 12.883 -3.210 1.00 78.88 111 PRO A C 1
ATOM 877 O O . PRO A 1 111 ? 2.538 13.840 -3.970 1.00 78.88 111 PRO A O 1
ATOM 880 N N . GLY A 1 112 ? 3.686 12.812 -2.315 1.00 72.19 112 GLY A N 1
ATOM 881 C CA . GLY A 1 112 ? 4.705 13.849 -2.151 1.00 72.19 112 GLY A CA 1
ATOM 882 C C . GLY A 1 112 ? 4.238 15.101 -1.408 1.00 72.19 112 GLY A C 1
ATOM 883 O O . GLY A 1 112 ? 4.996 16.065 -1.349 1.00 72.19 112 GLY A O 1
ATOM 884 N N . LYS A 1 113 ? 3.029 15.103 -0.836 1.00 80.69 113 LYS A N 1
ATOM 885 C CA . LYS A 1 113 ? 2.509 16.215 -0.036 1.00 80.69 113 LYS A CA 1
ATOM 886 C C . LYS A 1 113 ? 2.357 15.836 1.433 1.00 80.69 113 LYS A C 1
ATOM 888 O O . LYS A 1 113 ? 2.271 14.660 1.776 1.00 80.69 113 LYS A O 1
ATOM 893 N N . ALA A 1 114 ? 2.335 16.846 2.302 1.00 79.69 114 ALA A N 1
ATOM 894 C CA . ALA A 1 114 ? 2.141 16.639 3.733 1.00 79.69 114 ALA A CA 1
ATOM 895 C C . ALA A 1 114 ? 0.675 16.352 4.090 1.00 79.69 114 ALA A C 1
ATOM 897 O O . ALA A 1 114 ? 0.429 15.755 5.135 1.00 79.69 114 ALA A O 1
ATOM 898 N N . GLU A 1 115 ? -0.284 16.768 3.257 1.00 87.25 115 GLU A N 1
ATOM 899 C CA . GLU A 1 115 ? -1.709 16.529 3.488 1.00 87.25 115 GLU A CA 1
ATOM 900 C C . GLU A 1 115 ? -2.164 15.156 2.975 1.00 87.25 115 GLU A C 1
ATOM 902 O O . GLU A 1 115 ? -1.475 14.492 2.206 1.00 87.25 115 GLU A O 1
ATOM 907 N N . GLY A 1 116 ? -3.394 14.783 3.327 1.00 87.94 116 GLY A N 1
ATOM 908 C CA . GLY A 1 116 ? -3.988 13.493 2.986 1.00 87.94 116 GLY A CA 1
ATOM 909 C C . GLY A 1 116 ? -4.005 12.554 4.186 1.00 87.94 116 GLY A C 1
ATOM 910 O O . GLY A 1 116 ? -3.527 12.890 5.272 1.00 87.94 116 GLY A O 1
ATOM 911 N N . ASP A 1 117 ? -4.580 11.376 3.990 1.00 92.62 117 ASP A N 1
ATOM 912 C CA . ASP A 1 117 ? -4.755 10.403 5.059 1.00 92.62 117 ASP A CA 1
ATOM 913 C C . ASP A 1 117 ? -3.446 9.634 5.323 1.00 92.62 117 ASP A C 1
ATOM 915 O O . ASP A 1 117 ? -2.845 9.029 4.429 1.00 92.62 117 ASP A O 1
ATOM 919 N N . ARG A 1 118 ? -2.988 9.667 6.579 1.00 92.75 118 ARG A N 1
ATOM 920 C CA . ARG A 1 118 ? -1.687 9.117 6.979 1.00 92.75 118 ARG A CA 1
ATOM 921 C C . ARG A 1 118 ? -1.620 7.594 6.895 1.00 92.75 118 ARG A C 1
ATOM 923 O O . ARG A 1 118 ? -0.593 7.069 6.475 1.00 92.75 118 ARG A O 1
ATOM 930 N N . GLY A 1 119 ? -2.701 6.887 7.222 1.00 94.38 119 GLY A N 1
ATOM 931 C CA . GLY A 1 119 ? -2.760 5.430 7.079 1.00 94.38 119 GLY A CA 1
ATOM 932 C C . GLY A 1 119 ? -2.743 5.002 5.609 1.00 94.38 119 GLY A C 1
ATOM 933 O O . GLY A 1 119 ? -2.082 4.034 5.239 1.00 94.38 119 GLY A O 1
ATOM 934 N N . THR A 1 120 ? -3.365 5.789 4.731 1.00 95.62 120 THR A N 1
ATOM 935 C CA . THR A 1 120 ? -3.271 5.617 3.274 1.00 95.62 120 THR A CA 1
ATOM 936 C C . THR A 1 120 ? -1.830 5.779 2.793 1.00 95.62 120 THR A C 1
ATOM 938 O O . THR A 1 120 ? -1.343 4.952 2.020 1.00 95.62 120 THR A O 1
ATOM 941 N N . GLN A 1 121 ? -1.137 6.823 3.259 1.00 95.88 121 GLN A N 1
ATOM 942 C CA . GLN A 1 121 ? 0.271 7.052 2.934 1.00 95.88 121 GLN A CA 1
ATOM 943 C C . GLN A 1 121 ? 1.168 5.925 3.467 1.00 95.88 121 GLN A C 1
ATOM 945 O O . GLN A 1 121 ? 2.037 5.470 2.731 1.00 95.88 121 GLN A O 1
ATOM 950 N N . LEU A 1 122 ? 0.919 5.417 4.680 1.00 95.50 122 LEU A N 1
ATOM 951 C CA . LEU A 1 122 ? 1.635 4.271 5.253 1.00 95.50 122 LEU A CA 1
ATOM 952 C C . LEU A 1 122 ? 1.534 3.026 4.354 1.00 95.50 122 LEU A C 1
ATOM 954 O O . LEU A 1 122 ? 2.543 2.373 4.084 1.00 95.50 122 LEU A O 1
ATOM 958 N N . LEU A 1 123 ? 0.333 2.705 3.858 1.00 96.56 123 LEU A N 1
ATOM 959 C CA . LEU A 1 123 ? 0.148 1.567 2.951 1.00 96.56 123 LEU A CA 1
ATOM 960 C C . LEU A 1 123 ? 0.772 1.804 1.567 1.00 96.56 123 LEU A C 1
ATOM 962 O O . LEU A 1 123 ? 1.272 0.856 0.959 1.00 96.56 123 LEU A O 1
ATOM 966 N N . GLU A 1 124 ? 0.754 3.039 1.049 1.00 96.75 124 GLU A N 1
ATOM 967 C CA . GLU A 1 124 ? 1.463 3.368 -0.197 1.00 96.75 124 GLU A CA 1
ATOM 968 C C . GLU A 1 124 ? 2.979 3.249 -0.016 1.00 96.75 124 GLU A C 1
ATOM 970 O O . GLU A 1 124 ? 3.629 2.668 -0.884 1.00 96.75 124 GLU A O 1
ATOM 975 N N . ASP A 1 125 ? 3.533 3.726 1.101 1.00 96.62 125 ASP A N 1
ATOM 976 C CA . ASP A 1 125 ? 4.956 3.598 1.416 1.00 96.62 125 ASP A CA 1
ATOM 977 C C . ASP A 1 125 ? 5.363 2.126 1.444 1.00 96.62 125 ASP A C 1
ATOM 979 O O . ASP A 1 125 ? 6.259 1.728 0.700 1.00 96.62 125 ASP A O 1
ATOM 983 N N . ALA A 1 126 ? 4.646 1.292 2.204 1.00 97.25 126 ALA A N 1
ATOM 984 C CA . ALA A 1 126 ? 4.902 -0.145 2.261 1.00 97.25 126 ALA A CA 1
ATOM 985 C C . ALA A 1 126 ? 4.837 -0.798 0.870 1.00 97.25 126 ALA A C 1
ATOM 987 O O . ALA A 1 126 ? 5.738 -1.539 0.479 1.00 97.25 126 ALA A O 1
ATOM 988 N N . ALA A 1 127 ? 3.807 -0.486 0.077 1.00 96.81 127 ALA A N 1
ATOM 989 C CA . ALA A 1 127 ? 3.657 -1.032 -1.270 1.00 96.81 127 ALA A CA 1
ATOM 990 C C . ALA A 1 127 ? 4.772 -0.586 -2.233 1.00 96.81 127 ALA A C 1
ATOM 992 O O . ALA A 1 127 ? 5.175 -1.363 -3.103 1.00 96.81 127 ALA A O 1
ATOM 993 N N . VAL A 1 128 ? 5.262 0.652 -2.111 1.00 96.25 128 VAL A N 1
ATOM 994 C CA . VAL A 1 128 ? 6.373 1.162 -2.924 1.00 96.25 128 VAL A CA 1
ATOM 995 C C . VAL A 1 128 ? 7.694 0.532 -2.499 1.00 96.25 128 VAL A C 1
ATOM 997 O O . VAL A 1 128 ? 8.462 0.143 -3.375 1.00 96.25 128 VAL A O 1
ATOM 1000 N N . VAL A 1 129 ? 7.947 0.382 -1.199 1.00 96.62 129 VAL A N 1
ATOM 1001 C CA . VAL A 1 129 ? 9.157 -0.279 -0.689 1.00 96.62 129 VAL A CA 1
ATOM 1002 C C . VAL A 1 129 ? 9.205 -1.735 -1.164 1.00 96.62 129 VAL A C 1
ATOM 1004 O O . VAL A 1 129 ? 10.203 -2.127 -1.761 1.00 96.62 129 VAL A O 1
ATOM 1007 N N . VAL A 1 130 ? 8.097 -2.482 -1.075 1.00 96.44 130 VAL A N 1
ATOM 1008 C CA . VAL A 1 130 ? 7.988 -3.842 -1.649 1.00 96.44 130 VAL A CA 1
ATOM 1009 C C . VAL A 1 130 ? 8.238 -3.853 -3.157 1.00 96.44 130 VAL A C 1
ATOM 1011 O O . VAL A 1 130 ? 8.881 -4.760 -3.679 1.00 96.44 130 VAL A O 1
ATOM 1014 N N . PHE A 1 131 ? 7.731 -2.863 -3.900 1.00 95.00 131 PHE A N 1
ATOM 1015 C CA . PHE A 1 131 ? 8.015 -2.786 -5.333 1.00 95.00 131 PHE A CA 1
ATOM 1016 C C . PHE A 1 131 ? 9.515 -2.617 -5.598 1.00 95.00 131 PHE A C 1
ATOM 1018 O O . PHE A 1 131 ? 10.041 -3.258 -6.506 1.00 95.00 131 PHE A O 1
ATOM 1025 N N . LEU A 1 132 ? 10.183 -1.748 -4.840 1.00 94.00 132 LEU A N 1
ATOM 1026 C CA . LEU A 1 132 ? 11.602 -1.479 -5.022 1.00 94.00 132 LEU A CA 1
ATOM 1027 C C . LEU A 1 132 ? 12.471 -2.684 -4.625 1.00 94.00 132 LEU A C 1
ATOM 1029 O O . LEU A 1 132 ? 13.376 -3.019 -5.382 1.00 94.00 132 LEU A O 1
ATOM 1033 N N . GLU A 1 133 ? 12.154 -3.346 -3.511 1.00 93.12 133 GLU A N 1
ATOM 1034 C CA . GLU A 1 133 ? 12.891 -4.503 -2.984 1.00 93.12 133 GLU A CA 1
ATOM 1035 C C . GLU A 1 133 ? 12.656 -5.776 -3.818 1.00 93.12 133 GLU A C 1
ATOM 1037 O O . GLU A 1 133 ? 13.596 -6.360 -4.350 1.00 93.12 133 GLU A O 1
ATOM 1042 N N . ASP A 1 134 ? 11.396 -6.177 -4.014 1.00 91.12 134 ASP A N 1
ATOM 1043 C CA . ASP A 1 134 ? 11.074 -7.515 -4.534 1.00 91.12 134 ASP A CA 1
ATOM 1044 C C . ASP A 1 134 ? 10.746 -7.541 -6.032 1.00 91.12 134 ASP A C 1
ATOM 1046 O O . ASP A 1 134 ? 10.806 -8.588 -6.685 1.00 91.12 134 ASP A O 1
ATOM 1050 N N . GLN A 1 135 ? 10.302 -6.414 -6.598 1.00 91.56 135 GLN A N 1
ATOM 1051 C CA . GLN A 1 135 ? 9.676 -6.403 -7.927 1.00 91.56 135 GLN A CA 1
ATOM 1052 C C . GLN A 1 135 ? 10.462 -5.625 -8.973 1.00 91.56 135 GLN A C 1
ATOM 1054 O O . GLN A 1 135 ? 10.255 -5.862 -10.167 1.00 91.56 135 GLN A O 1
ATOM 1059 N N . LEU A 1 136 ? 11.350 -4.718 -8.569 1.00 90.88 136 LEU A N 1
ATOM 1060 C CA . LEU A 1 136 ? 12.037 -3.815 -9.484 1.00 90.88 136 LEU A CA 1
ATOM 1061 C C . LEU A 1 136 ? 12.929 -4.572 -10.472 1.00 90.88 136 LEU A C 1
ATOM 1063 O O . LEU A 1 136 ? 12.864 -4.295 -11.670 1.00 90.88 136 LEU A O 1
ATOM 1067 N N . GLY A 1 137 ? 13.688 -5.569 -10.007 1.00 88.56 137 GLY A N 1
ATOM 1068 C CA . GLY A 1 137 ? 14.521 -6.407 -10.878 1.00 88.56 137 GLY A CA 1
ATOM 1069 C C . GLY A 1 137 ? 13.700 -7.153 -11.937 1.00 88.56 137 GLY A C 1
ATOM 1070 O O . GLY A 1 137 ? 14.008 -7.109 -13.128 1.00 88.56 137 GLY A O 1
ATOM 1071 N N . HIS A 1 138 ? 12.578 -7.759 -11.535 1.00 90.25 138 HIS A N 1
ATOM 1072 C CA . HIS A 1 138 ? 11.661 -8.427 -12.469 1.00 90.25 138 HIS A CA 1
ATOM 1073 C C . HIS A 1 138 ? 10.980 -7.449 -13.429 1.00 90.25 138 HIS A C 1
ATOM 1075 O O . HIS A 1 138 ? 10.803 -7.740 -14.614 1.00 90.25 138 HIS A O 1
ATOM 1081 N N . PHE A 1 139 ? 10.595 -6.274 -12.930 1.00 90.75 139 PHE A N 1
ATOM 1082 C CA . PHE A 1 139 ? 10.044 -5.201 -13.747 1.00 90.75 139 PHE A CA 1
ATOM 1083 C C . PHE A 1 139 ? 11.049 -4.762 -14.817 1.00 90.75 139 PHE A C 1
ATOM 1085 O O . PHE A 1 139 ? 10.670 -4.638 -15.981 1.00 90.75 139 PHE A O 1
ATOM 1092 N N . ALA A 1 140 ? 12.325 -4.606 -14.458 1.00 88.00 140 ALA A N 1
ATOM 1093 C CA . ALA A 1 140 ? 13.384 -4.284 -15.406 1.00 88.00 140 ALA A CA 1
ATOM 1094 C C . ALA A 1 140 ? 13.557 -5.383 -16.468 1.00 88.00 140 ALA A C 1
ATOM 1096 O O . ALA A 1 140 ? 13.523 -5.090 -17.664 1.00 88.00 140 ALA A O 1
ATOM 1097 N N . GLY A 1 141 ? 13.613 -6.652 -16.051 1.00 88.88 141 GLY A N 1
ATOM 1098 C CA . GLY A 1 141 ? 13.740 -7.800 -16.958 1.00 88.88 141 GLY A CA 1
ATOM 1099 C C . GLY A 1 141 ? 12.569 -7.972 -17.935 1.00 88.88 141 GLY A C 1
ATOM 1100 O O . GLY A 1 141 ? 12.758 -8.438 -19.056 1.00 88.88 141 GLY A O 1
ATOM 1101 N N . LYS A 1 142 ? 11.355 -7.548 -17.559 1.00 91.25 142 LYS A N 1
ATOM 1102 C CA . LYS A 1 142 ? 10.173 -7.550 -18.446 1.00 91.25 142 LYS A CA 1
A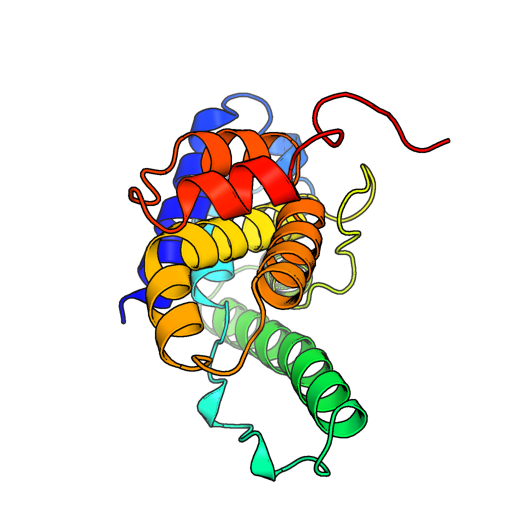TOM 1103 C C . LYS A 1 142 ? 10.143 -6.409 -19.458 1.00 91.25 142 LYS A C 1
ATOM 1105 O O . LYS A 1 142 ? 9.340 -6.451 -20.393 1.00 91.25 142 LYS A O 1
ATOM 1110 N N . HIS A 1 143 ? 10.985 -5.398 -19.284 1.00 89.31 143 HIS A N 1
ATOM 1111 C CA . HIS A 1 143 ? 11.029 -4.218 -20.138 1.00 89.31 143 HIS A CA 1
ATOM 1112 C C . HIS A 1 143 ? 12.442 -3.970 -20.696 1.00 89.31 143 HIS A C 1
ATOM 1114 O O . HIS A 1 143 ? 12.965 -2.866 -20.546 1.00 89.31 143 HIS A O 1
ATOM 1120 N N . PRO A 1 144 ? 13.052 -4.940 -21.412 1.00 86.38 144 PRO A N 1
ATOM 1121 C CA . PRO A 1 144 ? 14.423 -4.803 -21.917 1.00 86.38 144 PRO A CA 1
ATOM 1122 C C . PRO A 1 144 ? 14.575 -3.685 -22.962 1.00 86.38 144 PRO A C 1
ATOM 1124 O O . PRO A 1 144 ? 15.672 -3.195 -23.190 1.00 86.38 144 PRO A O 1
ATOM 1127 N N . GLY A 1 145 ? 13.475 -3.267 -23.598 1.00 88.62 145 GLY A N 1
ATOM 1128 C CA . GLY A 1 145 ? 13.457 -2.159 -24.558 1.00 88.62 145 GLY A CA 1
ATOM 1129 C C . GLY A 1 145 ? 13.311 -0.767 -23.934 1.00 88.62 145 GLY A C 1
ATOM 1130 O O . GLY A 1 145 ? 13.234 0.217 -24.667 1.00 88.62 145 GLY A O 1
ATOM 1131 N N . TYR A 1 146 ? 13.203 -0.648 -22.608 1.00 91.44 146 TYR A N 1
ATOM 1132 C CA . TYR A 1 146 ? 13.189 0.662 -21.960 1.00 91.44 146 TYR A CA 1
ATOM 1133 C C . TYR A 1 146 ? 14.597 1.239 -21.911 1.00 91.44 146 TYR A C 1
ATOM 1135 O O . TYR A 1 146 ? 15.545 0.580 -21.496 1.00 91.44 146 TYR A O 1
ATOM 1143 N N . THR A 1 147 ? 14.717 2.506 -22.304 1.00 91.44 147 THR A N 1
ATOM 1144 C CA . THR A 1 147 ? 15.976 3.233 -22.163 1.00 91.44 147 THR A CA 1
ATOM 1145 C C . THR A 1 147 ? 16.271 3.510 -20.692 1.00 91.44 147 THR A C 1
ATOM 1147 O O . THR A 1 147 ? 15.369 3.512 -19.842 1.00 91.44 147 THR A O 1
ATOM 1150 N N . ARG A 1 148 ? 17.536 3.809 -20.390 1.00 90.12 148 ARG A N 1
ATOM 1151 C CA . ARG A 1 148 ? 17.957 4.231 -19.053 1.00 90.12 148 ARG A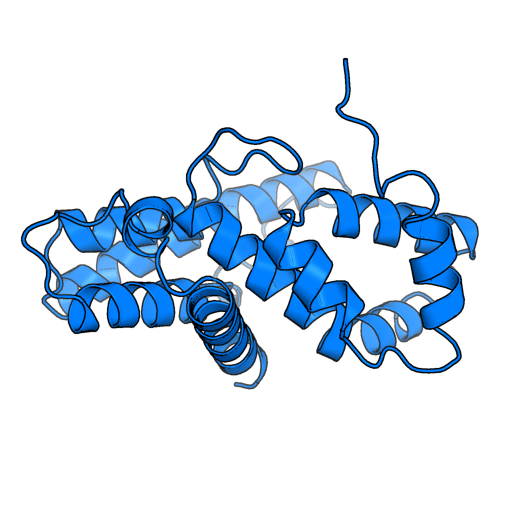 CA 1
ATOM 1152 C C . ARG A 1 148 ? 17.125 5.414 -18.557 1.00 90.12 148 ARG A C 1
ATOM 1154 O O . ARG A 1 148 ? 16.593 5.369 -17.452 1.00 90.12 148 ARG A O 1
ATOM 1161 N N . GLU A 1 149 ? 16.933 6.430 -19.394 1.00 91.88 149 GLU A N 1
ATOM 1162 C CA . GLU A 1 149 ? 16.180 7.647 -19.062 1.00 91.88 149 GLU A CA 1
ATOM 1163 C C . GLU A 1 149 ? 14.726 7.314 -18.731 1.00 91.88 149 GLU A C 1
ATOM 1165 O O . GLU A 1 149 ? 14.136 7.895 -17.816 1.00 91.88 149 GLU A O 1
ATOM 1170 N N . LYS A 1 150 ? 14.142 6.345 -19.449 1.00 91.44 150 LYS A N 1
ATOM 1171 C CA . LYS A 1 150 ? 12.785 5.879 -19.181 1.00 91.44 150 LYS A CA 1
ATOM 1172 C C . LYS A 1 150 ? 12.682 5.195 -17.820 1.00 91.44 150 LYS A C 1
ATOM 1174 O O . LYS A 1 150 ? 11.718 5.455 -17.097 1.00 91.44 150 LYS A O 1
ATOM 1179 N N . PHE A 1 151 ? 13.650 4.351 -17.466 1.00 90.94 151 PHE A N 1
ATOM 1180 C CA . PHE A 1 151 ? 13.716 3.727 -16.142 1.00 90.94 151 PHE A CA 1
ATOM 1181 C C . PHE A 1 151 ? 13.905 4.758 -15.033 1.00 90.94 151 PHE A C 1
ATOM 1183 O O . PHE A 1 151 ? 13.154 4.739 -14.059 1.00 90.94 151 PHE A O 1
ATOM 1190 N N . VAL A 1 152 ? 14.832 5.699 -15.205 1.00 91.81 152 VAL A N 1
ATOM 1191 C CA . VAL A 1 152 ? 15.078 6.781 -14.241 1.00 91.81 152 VAL A CA 1
ATOM 1192 C C . VAL A 1 152 ? 13.822 7.638 -14.042 1.00 91.81 152 VAL A C 1
ATOM 1194 O O . VAL A 1 152 ? 13.465 7.949 -12.909 1.00 91.81 152 VAL A O 1
ATOM 1197 N N . ASP A 1 153 ? 13.080 7.971 -15.104 1.00 92.31 153 ASP A N 1
ATOM 1198 C CA . ASP A 1 153 ? 11.798 8.688 -14.999 1.00 92.31 153 ASP A CA 1
ATOM 1199 C C . ASP A 1 153 ? 10.728 7.889 -14.229 1.00 92.31 153 ASP A C 1
ATOM 1201 O O . ASP A 1 153 ? 9.976 8.461 -13.433 1.00 92.31 153 ASP A O 1
ATOM 1205 N N . ILE A 1 154 ? 10.663 6.566 -14.422 1.00 91.75 154 ILE A N 1
ATOM 1206 C CA . ILE A 1 154 ? 9.766 5.685 -13.657 1.00 91.75 154 ILE A CA 1
ATOM 1207 C C . ILE A 1 154 ? 10.164 5.675 -12.182 1.00 91.75 154 ILE A C 1
ATOM 1209 O O . ILE A 1 154 ? 9.305 5.906 -11.332 1.00 91.75 154 ILE A O 1
ATOM 1213 N N . LEU A 1 155 ? 11.445 5.475 -11.875 1.00 92.88 155 LEU A N 1
ATOM 1214 C CA . LEU A 1 155 ? 11.958 5.475 -10.505 1.00 92.88 155 LEU A CA 1
ATOM 1215 C C . LEU A 1 155 ? 11.724 6.818 -9.818 1.00 92.88 155 LEU A C 1
ATOM 1217 O O . LEU A 1 155 ? 11.243 6.846 -8.690 1.00 92.88 155 LEU A O 1
ATOM 1221 N N . ARG A 1 156 ? 11.925 7.935 -10.521 1.00 92.69 156 ARG A N 1
ATOM 1222 C CA . ARG A 1 156 ? 11.628 9.280 -10.008 1.00 92.69 156 ARG A CA 1
ATOM 1223 C C . ARG A 1 156 ? 10.144 9.442 -9.684 1.00 92.69 156 ARG A C 1
ATOM 1225 O O . ARG A 1 156 ? 9.776 10.029 -8.670 1.00 92.69 156 ARG A O 1
ATOM 1232 N N . LYS A 1 157 ? 9.256 8.925 -10.538 1.00 92.25 157 LYS A N 1
ATOM 1233 C CA . LYS A 1 157 ? 7.804 8.913 -10.287 1.00 92.25 157 LYS A CA 1
ATOM 1234 C C . LYS A 1 157 ? 7.418 8.006 -9.125 1.00 92.25 157 LYS A C 1
ATOM 1236 O O . LYS A 1 157 ? 6.472 8.345 -8.425 1.00 92.25 157 LYS A O 1
ATOM 1241 N N . THR A 1 158 ? 8.112 6.891 -8.936 1.00 93.06 158 THR A N 1
ATOM 1242 C CA . THR A 1 158 ? 7.911 5.979 -7.808 1.00 93.06 158 THR A CA 1
ATOM 1243 C C . THR A 1 158 ? 8.372 6.626 -6.502 1.00 93.06 158 THR A C 1
ATOM 1245 O O . THR A 1 158 ? 7.593 6.684 -5.557 1.00 93.06 158 THR A O 1
ATOM 1248 N N . TRP A 1 159 ? 9.567 7.217 -6.484 1.00 93.81 159 TRP A N 1
ATOM 1249 C CA . TRP A 1 159 ? 10.155 7.866 -5.309 1.00 93.81 159 TRP A CA 1
ATOM 1250 C C . TRP A 1 159 ? 9.340 9.054 -4.797 1.00 93.81 159 TRP A C 1
ATOM 1252 O O . TRP A 1 159 ? 9.171 9.222 -3.594 1.00 93.81 159 TRP A O 1
ATOM 1262 N N . ARG A 1 160 ? 8.760 9.857 -5.699 1.00 92.75 160 ARG A N 1
ATOM 1263 C CA . ARG A 1 160 ? 7.893 10.991 -5.322 1.00 92.75 160 ARG A CA 1
ATOM 1264 C C . ARG A 1 160 ? 6.627 10.595 -4.562 1.00 92.75 160 ARG A C 1
ATOM 1266 O O . ARG A 1 160 ? 5.973 11.472 -4.012 1.00 92.75 160 ARG A O 1
ATOM 1273 N N . LYS A 1 161 ? 6.248 9.317 -4.556 1.00 92.69 161 LYS A N 1
ATOM 1274 C CA . LYS A 1 161 ? 5.086 8.850 -3.793 1.00 92.69 161 LYS A CA 1
ATOM 1275 C C . LYS A 1 161 ? 5.395 8.570 -2.338 1.00 92.69 161 LYS A C 1
ATOM 1277 O O . LYS A 1 161 ? 4.460 8.543 -1.550 1.00 92.69 161 LYS A O 1
ATOM 1282 N N . LEU A 1 162 ? 6.667 8.344 -2.023 1.00 93.50 162 LEU A N 1
ATOM 1283 C CA . LEU A 1 162 ? 7.099 8.024 -0.678 1.00 93.50 162 LEU A CA 1
ATOM 1284 C C . LEU A 1 162 ? 7.004 9.261 0.214 1.00 93.50 162 LEU A C 1
ATOM 1286 O O . LEU A 1 162 ? 7.431 10.358 -0.174 1.00 93.50 162 LEU A O 1
ATOM 1290 N N . SER A 1 163 ? 6.503 9.062 1.427 1.00 93.12 163 SER A N 1
ATOM 1291 C CA . SER A 1 163 ? 6.675 10.017 2.520 1.00 93.12 163 SER A CA 1
ATOM 1292 C C . SER A 1 163 ? 8.156 10.104 2.935 1.00 93.12 163 SER A C 1
ATOM 1294 O O . SER A 1 163 ? 8.967 9.286 2.491 1.00 93.12 163 SER A O 1
ATOM 1296 N N . PRO A 1 164 ? 8.558 11.060 3.796 1.00 91.19 164 PRO A N 1
ATOM 1297 C CA . PRO A 1 164 ? 9.905 11.063 4.371 1.00 91.19 164 PRO A CA 1
ATOM 1298 C C . PRO A 1 164 ? 10.290 9.723 5.019 1.00 91.19 164 PRO A C 1
ATOM 1300 O O . PRO A 1 164 ? 11.379 9.223 4.751 1.00 91.19 164 PRO A O 1
ATOM 1303 N N . LEU A 1 165 ? 9.368 9.103 5.763 1.00 91.12 165 LEU A N 1
ATOM 1304 C CA . LEU A 1 165 ? 9.568 7.793 6.391 1.00 91.12 165 LEU A CA 1
ATOM 1305 C C . LEU A 1 165 ? 9.743 6.684 5.341 1.00 91.12 165 LEU A C 1
ATOM 1307 O O . LEU A 1 165 ? 10.654 5.864 5.429 1.00 91.12 165 LEU A O 1
ATOM 1311 N N . GLY A 1 166 ? 8.910 6.689 4.297 1.00 93.94 166 GLY A N 1
ATOM 1312 C CA . GLY A 1 166 ? 9.034 5.749 3.185 1.00 93.94 166 GLY A CA 1
ATOM 1313 C C . GLY A 1 166 ? 10.353 5.901 2.416 1.00 93.94 166 GLY A C 1
ATOM 1314 O O . GLY A 1 166 ? 10.945 4.904 2.006 1.00 93.94 166 GLY A O 1
ATOM 1315 N N . LYS A 1 167 ? 10.846 7.135 2.240 1.00 93.62 167 LYS A N 1
ATOM 1316 C CA . LYS A 1 167 ? 12.146 7.419 1.605 1.00 93.62 167 LYS A CA 1
ATOM 1317 C C . LYS A 1 167 ? 13.309 6.931 2.459 1.00 93.62 167 LYS A C 1
ATOM 1319 O O . LYS A 1 167 ? 14.254 6.384 1.903 1.00 93.62 167 LYS A O 1
ATOM 1324 N N . GLU A 1 168 ? 13.238 7.112 3.776 1.00 92.94 168 GLU A N 1
ATOM 1325 C CA . GLU A 1 168 ? 14.231 6.581 4.714 1.00 92.94 168 GLU A CA 1
ATOM 1326 C C . GLU A 1 168 ? 14.299 5.053 4.630 1.00 92.94 168 GLU A C 1
ATOM 1328 O O . GLU A 1 168 ? 15.377 4.495 4.426 1.00 92.94 168 GLU A O 1
ATOM 1333 N N . ALA A 1 169 ? 13.146 4.379 4.677 1.00 94.69 169 ALA A N 1
ATOM 1334 C CA . ALA A 1 169 ? 13.072 2.929 4.517 1.00 94.69 169 ALA A CA 1
ATOM 1335 C C . ALA A 1 169 ? 13.628 2.466 3.160 1.00 94.69 169 ALA A C 1
ATOM 1337 O O . ALA A 1 169 ? 14.454 1.557 3.109 1.00 94.69 169 ALA A O 1
ATOM 1338 N N . ALA A 1 170 ? 13.229 3.120 2.064 1.00 93.62 170 ALA A N 1
ATOM 1339 C CA . ALA A 1 170 ? 13.687 2.779 0.720 1.00 93.62 170 ALA A CA 1
ATOM 1340 C C . ALA A 1 170 ? 15.191 3.029 0.509 1.00 93.62 170 ALA A C 1
ATOM 1342 O O . ALA A 1 170 ? 15.822 2.310 -0.262 1.00 93.62 170 ALA A O 1
ATOM 1343 N N . ALA A 1 171 ? 15.773 4.027 1.181 1.00 90.62 171 ALA A N 1
ATOM 1344 C CA . ALA A 1 171 ? 17.209 4.305 1.133 1.00 90.62 171 ALA A CA 1
ATOM 1345 C C . ALA A 1 171 ? 18.049 3.239 1.858 1.00 90.62 171 ALA A C 1
ATOM 1347 O O . ALA A 1 171 ? 19.232 3.100 1.559 1.00 90.62 171 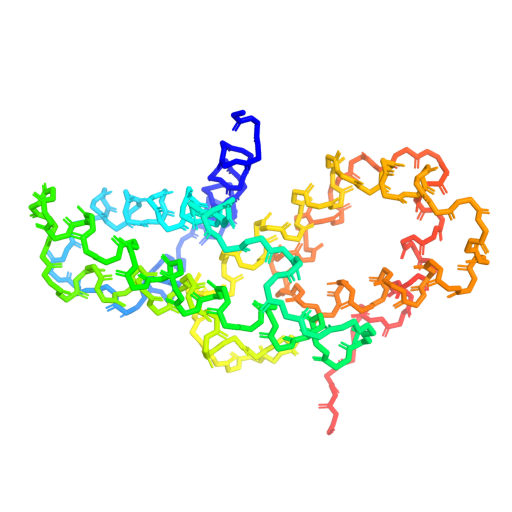ALA A O 1
ATOM 1348 N N . GLY A 1 172 ? 17.449 2.494 2.79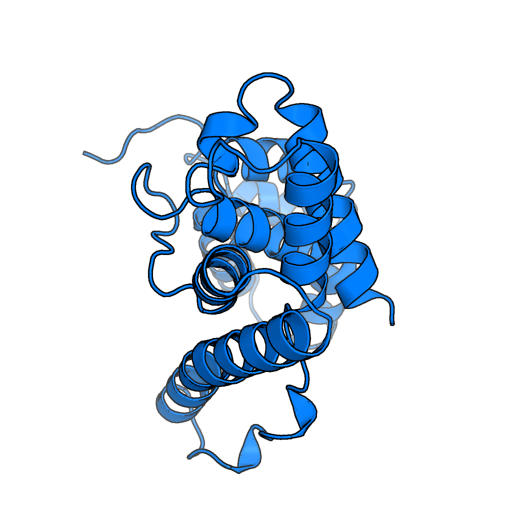1 1.00 90.06 172 GLY A N 1
ATOM 1349 C CA . GLY A 1 172 ? 18.094 1.391 3.506 1.00 90.06 172 GLY A CA 1
ATOM 1350 C C . GLY A 1 172 ? 18.030 0.034 2.795 1.00 90.06 172 GLY A C 1
ATOM 1351 O O . GLY A 1 172 ? 18.518 -0.947 3.352 1.00 90.06 172 GLY A O 1
ATOM 1352 N N . LEU A 1 173 ? 17.411 -0.049 1.613 1.00 91.25 173 LEU A N 1
ATOM 1353 C CA . LEU A 1 173 ? 17.299 -1.294 0.852 1.00 91.25 173 LEU A CA 1
ATOM 1354 C C . LEU A 1 173 ? 18.601 -1.633 0.116 1.00 91.25 173 LEU A C 1
ATOM 1356 O O . LEU A 1 173 ? 19.242 -0.761 -0.472 1.00 91.25 173 LEU A O 1
ATOM 1360 N N . ASP A 1 174 ? 18.939 -2.923 0.078 1.00 86.19 174 ASP A N 1
ATOM 1361 C CA . ASP A 1 174 ? 19.978 -3.445 -0.809 1.00 86.19 174 ASP A CA 1
ATOM 1362 C C . ASP A 1 174 ? 19.386 -3.699 -2.201 1.00 86.19 174 ASP A C 1
ATOM 1364 O O . ASP A 1 174 ? 18.659 -4.664 -2.429 1.00 86.19 174 ASP A O 1
ATOM 1368 N N . MET A 1 175 ? 19.667 -2.786 -3.131 1.00 78.50 175 MET A N 1
ATOM 1369 C CA . MET A 1 175 ? 19.089 -2.789 -4.480 1.00 78.50 175 MET A CA 1
ATOM 1370 C C . MET A 1 175 ? 19.989 -3.472 -5.520 1.00 78.50 175 MET A C 1
ATOM 1372 O O . MET A 1 175 ? 19.652 -3.488 -6.706 1.00 78.50 175 MET A O 1
ATOM 1376 N N . GLY A 1 176 ? 21.147 -4.002 -5.115 1.00 79.69 176 GLY A N 1
ATOM 1377 C CA . GLY A 1 176 ? 22.149 -4.558 -6.025 1.00 79.69 176 GLY A CA 1
ATOM 1378 C C . GLY A 1 176 ? 22.862 -3.514 -6.900 1.00 79.69 176 GLY A C 1
ATOM 1379 O O . GLY A 1 176 ? 22.462 -2.349 -7.010 1.00 79.69 176 GLY A O 1
ATOM 1380 N N . GLU A 1 177 ? 23.955 -3.935 -7.539 1.00 81.69 177 GLU A N 1
ATOM 1381 C CA . GLU A 1 177 ? 24.874 -3.039 -8.264 1.00 81.69 177 GLU A CA 1
ATOM 1382 C C . GLU A 1 177 ? 24.252 -2.394 -9.515 1.00 81.69 177 GLU A C 1
ATOM 1384 O O . GLU A 1 177 ? 24.578 -1.254 -9.844 1.00 81.69 177 GLU A O 1
ATOM 1389 N N . ASP A 1 178 ? 23.307 -3.069 -10.176 1.00 80.19 178 ASP A N 1
ATOM 1390 C CA . ASP A 1 178 ? 22.708 -2.585 -11.428 1.00 80.19 178 ASP A CA 1
ATOM 1391 C C . ASP A 1 178 ? 21.631 -1.505 -11.213 1.00 80.19 178 ASP A C 1
ATOM 1393 O O . ASP A 1 178 ? 21.491 -0.579 -12.019 1.00 80.19 178 ASP A O 1
ATOM 1397 N N . LEU A 1 179 ? 20.852 -1.601 -10.128 1.00 81.62 179 LEU A N 1
ATOM 1398 C CA . LEU A 1 179 ? 19.717 -0.702 -9.868 1.00 81.62 179 LEU A CA 1
ATOM 1399 C C . LEU A 1 179 ? 20.103 0.489 -8.986 1.00 81.62 179 LEU A C 1
ATOM 1401 O O . LEU A 1 179 ? 19.522 1.569 -9.135 1.00 81.62 179 LEU A O 1
ATOM 1405 N N . SER A 1 180 ? 21.111 0.333 -8.122 1.00 84.31 180 SER A N 1
ATOM 1406 C CA . SER A 1 180 ? 21.582 1.396 -7.222 1.00 84.31 180 SER A CA 1
ATOM 1407 C C . SER A 1 180 ? 21.944 2.702 -7.954 1.00 84.31 180 SER A C 1
ATOM 1409 O O . SER A 1 180 ? 21.470 3.765 -7.536 1.00 84.31 180 SER A O 1
ATOM 1411 N N . PRO A 1 181 ? 22.673 2.688 -9.093 1.00 86.81 181 PRO A N 1
ATOM 1412 C CA . PRO A 1 181 ? 22.978 3.910 -9.838 1.00 86.81 181 PRO A CA 1
ATOM 1413 C C . PRO A 1 181 ? 21.736 4.590 -10.426 1.00 86.81 181 PRO A C 1
ATOM 1415 O O . PRO A 1 181 ? 21.689 5.816 -10.509 1.00 86.81 181 PRO A O 1
ATOM 1418 N N . LEU A 1 182 ? 20.729 3.813 -10.844 1.00 85.94 182 LEU A N 1
ATOM 1419 C CA . LEU A 1 182 ? 19.490 4.348 -11.419 1.00 85.94 182 LEU A CA 1
ATOM 1420 C C . LEU A 1 182 ? 18.639 5.044 -10.360 1.00 85.94 182 LEU A C 1
ATOM 1422 O O . LEU A 1 182 ? 18.057 6.095 -10.630 1.00 85.94 182 LEU A O 1
ATOM 1426 N N . ILE A 1 183 ? 18.578 4.475 -9.156 1.00 85.00 183 ILE A N 1
ATOM 1427 C CA . ILE A 1 183 ? 17.875 5.079 -8.023 1.00 85.00 183 ILE A CA 1
ATOM 1428 C C . ILE A 1 183 ? 18.602 6.347 -7.584 1.00 85.00 183 ILE A C 1
ATOM 1430 O O . ILE A 1 183 ? 17.960 7.387 -7.482 1.00 85.00 183 ILE A O 1
ATOM 1434 N N . ALA A 1 184 ? 19.927 6.306 -7.414 1.00 86.88 184 ALA A N 1
ATOM 1435 C CA . ALA A 1 184 ? 20.712 7.490 -7.061 1.00 86.88 184 ALA A CA 1
ATOM 1436 C C . ALA A 1 184 ? 20.513 8.639 -8.067 1.00 86.88 184 ALA A C 1
ATOM 1438 O O . ALA A 1 184 ? 20.357 9.797 -7.683 1.00 86.88 184 ALA A O 1
ATOM 1439 N N . GLU A 1 185 ? 20.460 8.329 -9.364 1.00 88.56 185 GLU A N 1
ATOM 1440 C CA . GLU A 1 185 ? 20.155 9.306 -10.411 1.00 88.56 185 GLU A CA 1
ATOM 1441 C C . GLU A 1 185 ? 18.705 9.819 -10.334 1.00 88.56 185 GLU A C 1
ATOM 1443 O O . GLU A 1 185 ? 18.448 11.014 -10.506 1.00 88.56 185 GLU A O 1
ATOM 1448 N N . ALA A 1 186 ? 17.743 8.937 -10.054 1.00 87.88 186 ALA A N 1
ATOM 1449 C CA . ALA A 1 186 ? 16.330 9.287 -9.945 1.00 87.88 186 ALA A CA 1
ATOM 1450 C C . ALA A 1 186 ? 16.018 10.186 -8.738 1.00 87.88 186 ALA A C 1
ATOM 1452 O O . ALA A 1 186 ? 15.084 10.991 -8.819 1.00 87.88 186 ALA A O 1
ATOM 1453 N N . THR A 1 187 ? 16.783 10.058 -7.652 1.00 86.00 187 THR A N 1
ATOM 1454 C CA . THR A 1 187 ? 16.564 10.754 -6.373 1.00 86.00 187 THR A CA 1
ATOM 1455 C C . THR A 1 187 ? 17.468 11.969 -6.165 1.00 86.00 187 THR A C 1
ATOM 1457 O O . THR A 1 187 ? 17.220 12.767 -5.256 1.00 86.00 187 THR A O 1
ATOM 1460 N N . LYS A 1 188 ? 18.477 12.171 -7.025 1.00 82.94 188 LYS A N 1
ATOM 1461 C CA . LYS A 1 188 ? 19.366 13.341 -6.995 1.00 82.94 188 LYS A CA 1
ATOM 1462 C C . LYS A 1 188 ? 18.552 14.644 -7.045 1.00 82.94 188 LYS A C 1
ATOM 1464 O O . LYS A 1 188 ? 17.774 14.858 -7.970 1.00 82.94 188 LYS A O 1
ATOM 1469 N N . GLY A 1 189 ? 18.735 15.506 -6.041 1.00 65.62 189 GLY A N 1
ATOM 1470 C CA . GLY A 1 189 ? 18.023 16.787 -5.906 1.00 65.62 189 GLY A CA 1
ATOM 1471 C C . GLY A 1 189 ? 16.660 16.720 -5.203 1.00 65.62 189 GLY A C 1
ATOM 1472 O O . GLY A 1 189 ? 16.049 17.755 -4.994 1.00 65.62 189 GLY A O 1
ATOM 1473 N N . GLN A 1 190 ? 16.180 15.537 -4.797 1.00 61.03 190 GLN A N 1
ATOM 1474 C CA . GLN A 1 190 ? 14.938 15.396 -4.010 1.00 61.03 190 GLN A CA 1
ATOM 1475 C C . GLN A 1 190 ? 15.183 15.222 -2.503 1.00 61.03 190 GLN A C 1
ATOM 1477 O O . GLN A 1 190 ? 14.234 15.141 -1.721 1.00 61.03 190 GLN A O 1
ATOM 1482 N N . ALA A 1 191 ? 16.452 15.167 -2.096 1.00 48.19 191 ALA A N 1
ATOM 1483 C CA . ALA A 1 191 ? 16.881 15.293 -0.713 1.00 48.19 191 ALA A CA 1
ATOM 1484 C C . ALA A 1 191 ? 17.090 16.786 -0.400 1.00 48.19 191 ALA A C 1
ATOM 1486 O O . ALA A 1 191 ? 18.220 17.261 -0.433 1.00 48.19 191 ALA A O 1
ATOM 1487 N N . GLY A 1 192 ? 16.006 17.533 -0.155 1.00 42.03 192 GLY A N 1
ATOM 1488 C CA . GLY A 1 192 ? 16.121 18.835 0.520 1.00 42.03 192 GLY A CA 1
ATOM 1489 C C . GLY A 1 192 ? 15.514 20.089 -0.116 1.00 42.03 192 GLY A C 1
ATOM 1490 O O . GLY A 1 192 ? 15.935 21.168 0.282 1.00 42.03 192 GLY A O 1
ATOM 1491 N N . GLU A 1 193 ? 14.522 20.019 -1.008 1.00 30.25 193 GLU A N 1
ATOM 1492 C CA . GLU A 1 193 ? 13.748 21.222 -1.373 1.00 30.25 193 GLU A CA 1
ATOM 1493 C C . GLU A 1 193 ? 12.263 21.050 -1.014 1.00 30.25 193 GLU A C 1
ATOM 1495 O O . GLU A 1 193 ? 11.631 20.102 -1.491 1.00 30.25 193 GLU A O 1
ATOM 1500 N N . PRO A 1 194 ? 11.681 21.925 -0.168 1.00 35.88 194 PRO A N 1
ATOM 1501 C CA . PRO A 1 194 ? 10.237 22.084 -0.130 1.00 35.88 194 PRO A CA 1
ATOM 1502 C C . PRO A 1 194 ? 9.817 22.757 -1.445 1.00 35.88 194 PRO A C 1
ATOM 1504 O O . PRO A 1 194 ? 10.318 23.831 -1.775 1.00 35.88 194 PRO A O 1
ATOM 1507 N N . GLU A 1 195 ? 8.943 22.112 -2.222 1.00 41.53 195 GLU A N 1
ATOM 1508 C CA . GLU A 1 195 ? 8.351 22.744 -3.408 1.00 41.53 195 GLU A CA 1
ATOM 1509 C C . GLU A 1 195 ? 7.559 23.990 -2.971 1.00 41.53 195 GLU A C 1
ATOM 1511 O O . GLU A 1 195 ? 6.704 23.907 -2.085 1.00 41.53 195 GLU A O 1
ATOM 1516 N N . ALA A 1 196 ? 7.913 25.130 -3.572 1.00 31.14 196 ALA A N 1
ATOM 1517 C CA . ALA A 1 196 ? 7.261 26.431 -3.428 1.00 31.14 196 ALA A CA 1
ATOM 1518 C C . ALA A 1 196 ? 5.886 26.490 -4.115 1.00 31.14 196 ALA A C 1
ATOM 1520 O O . ALA A 1 196 ? 5.685 25.767 -5.120 1.00 31.14 196 ALA A O 1
#

Sequence (196 aa):
MAYADAVESWAMRLISMHSGQEDELLACIPSSSGREAKLELVRLGARCQHLERFLTPRSSYPEGKAGYLRWRRDLYGIQ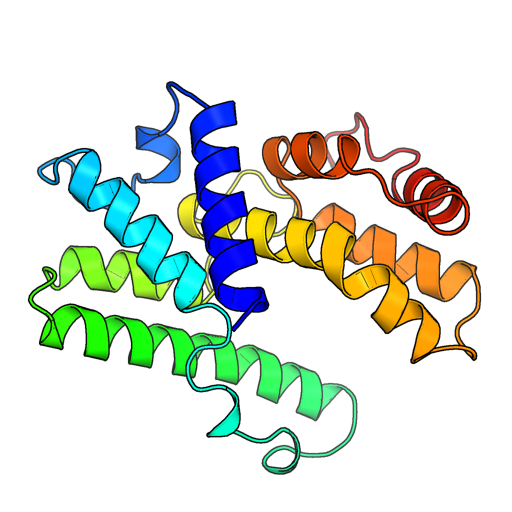ADRAKELLVQAGVAAEEAECVRRWVSKTDLKPGKAEGDRGTQLLEDAAVVVFLEDQLGHFAGKHPGYTREKFVDILRKTWRKLSPLGKEAAAGLDMGEDLSPLIAEATKGQAGEPEA

Organism: NCBI:txid215250

Radius of gyration: 17.31 Å; chains: 1; bounding box: 43×42×47 Å